Protein AF-A0A8T5LD34-F1 (afdb_monomer)

Structure (mmCIF, N/CA/C/O backbone):
data_AF-A0A8T5LD34-F1
#
_entry.id   AF-A0A8T5LD34-F1
#
loop_
_atom_site.group_PDB
_atom_site.id
_atom_site.type_symbol
_atom_site.label_atom_id
_atom_site.label_alt_id
_atom_site.label_comp_id
_atom_site.label_asym_id
_atom_site.label_entity_id
_atom_site.label_seq_id
_atom_site.pdbx_PDB_ins_code
_atom_site.Cartn_x
_atom_site.Cartn_y
_atom_site.Cartn_z
_atom_site.occupancy
_atom_site.B_iso_or_equiv
_atom_site.auth_seq_id
_atom_site.auth_comp_id
_atom_site.auth_asym_id
_atom_site.auth_atom_id
_atom_site.pdbx_PDB_model_num
ATOM 1 N N . MET A 1 1 ? -6.971 2.866 13.950 1.00 49.41 1 MET A N 1
ATOM 2 C CA . MET A 1 1 ? -7.501 3.505 15.178 1.00 49.41 1 MET A CA 1
ATOM 3 C C . MET A 1 1 ? -6.379 4.047 16.038 1.00 49.41 1 MET A C 1
ATOM 5 O O . MET A 1 1 ? -6.390 5.220 16.369 1.00 49.41 1 MET A O 1
ATOM 9 N N . GLU A 1 2 ? -5.381 3.227 16.375 1.00 45.06 2 GLU A N 1
ATOM 10 C CA . GLU A 1 2 ? -4.248 3.601 17.251 1.00 45.06 2 GLU A CA 1
ATOM 11 C C . GLU A 1 2 ? -3.277 4.626 16.629 1.00 45.06 2 GLU A C 1
ATOM 13 O O . GLU A 1 2 ? -2.333 5.060 17.265 1.00 45.06 2 GLU A O 1
ATOM 18 N N . ASN A 1 3 ? -3.527 5.035 15.388 1.00 48.06 3 ASN A N 1
ATOM 19 C CA . ASN A 1 3 ? -2.664 5.902 14.593 1.00 48.06 3 ASN A CA 1
ATOM 20 C C . ASN A 1 3 ? -3.009 7.393 14.684 1.00 48.06 3 ASN A C 1
ATOM 22 O O . ASN A 1 3 ? -2.184 8.228 14.333 1.00 48.06 3 ASN A O 1
ATOM 26 N N . CYS A 1 4 ? -4.226 7.724 15.125 1.00 56.28 4 CYS A N 1
ATOM 27 C CA . CYS A 1 4 ? -4.680 9.109 15.296 1.00 56.28 4 CYS A CA 1
ATOM 28 C C . CYS A 1 4 ? -4.616 9.564 16.762 1.00 56.28 4 CYS A C 1
ATOM 30 O O . CYS A 1 4 ? -4.892 10.720 17.061 1.00 56.28 4 CYS A O 1
ATOM 32 N N . LEU A 1 5 ? -4.303 8.643 17.677 1.00 69.44 5 LEU A N 1
ATOM 33 C CA . LEU A 1 5 ? -4.151 8.895 19.103 1.00 69.44 5 LEU A CA 1
ATOM 34 C C . LEU A 1 5 ? -2.767 8.404 19.504 1.00 69.44 5 LEU A C 1
ATOM 36 O O . LEU A 1 5 ? -2.498 7.209 19.421 1.00 69.44 5 LEU A O 1
ATOM 40 N N . ASN A 1 6 ? -1.899 9.309 19.941 1.00 77.81 6 ASN A N 1
ATOM 41 C CA . ASN A 1 6 ? -0.621 8.946 20.542 1.00 77.81 6 ASN A CA 1
ATOM 42 C C . ASN A 1 6 ? -0.672 9.151 22.065 1.00 77.81 6 ASN A C 1
ATOM 44 O O . ASN A 1 6 ? -1.611 9.751 22.597 1.00 77.81 6 ASN A O 1
ATOM 48 N N . LEU A 1 7 ? 0.318 8.603 22.772 1.00 83.56 7 LEU A N 1
ATOM 49 C CA . LEU A 1 7 ? 0.359 8.654 24.233 1.00 83.56 7 LEU A CA 1
ATOM 50 C C . LEU A 1 7 ? 0.376 10.101 24.754 1.00 83.56 7 LEU A C 1
ATOM 52 O O . LEU A 1 7 ? -0.378 10.425 25.666 1.00 83.56 7 LEU A O 1
ATOM 56 N N . GLU A 1 8 ? 1.160 10.969 24.115 1.00 81.94 8 GLU A N 1
ATOM 57 C CA . GLU A 1 8 ? 1.327 12.370 24.506 1.00 81.94 8 GLU A CA 1
ATOM 58 C C . GLU A 1 8 ? 0.010 13.163 24.415 1.00 81.94 8 GLU A C 1
ATOM 60 O O . GLU A 1 8 ? -0.336 13.925 25.316 1.00 81.94 8 GLU A O 1
ATOM 65 N N . MET A 1 9 ? -0.785 12.936 23.364 1.00 81.44 9 MET A N 1
ATOM 66 C CA . MET A 1 9 ? -2.111 13.539 23.204 1.00 81.44 9 MET A CA 1
ATOM 67 C C . MET A 1 9 ? -3.071 13.100 24.310 1.00 81.44 9 MET A C 1
ATOM 69 O O . MET A 1 9 ? -3.846 13.922 24.801 1.00 81.44 9 MET A O 1
ATOM 73 N N . ILE A 1 10 ? -3.034 11.819 24.694 1.00 88.62 10 ILE A N 1
ATOM 74 C CA . ILE A 1 10 ? -3.876 11.291 25.775 1.00 88.62 10 ILE A CA 1
ATOM 75 C C . ILE A 1 10 ? -3.460 11.888 27.119 1.00 88.62 10 ILE A C 1
ATOM 77 O O . ILE A 1 10 ? -4.332 12.246 27.902 1.00 88.62 10 ILE A O 1
ATOM 81 N N . GLU A 1 11 ? -2.160 12.014 27.383 1.00 88.81 11 GLU A N 1
ATOM 82 C CA . GLU A 1 11 ? -1.637 12.590 28.627 1.00 88.81 11 GLU A CA 1
ATOM 83 C C . GLU A 1 11 ? -1.957 14.081 28.743 1.00 88.81 11 GLU A C 1
ATOM 85 O O . GLU A 1 11 ? -2.510 14.512 29.754 1.00 88.81 11 GLU A O 1
ATOM 90 N N . ARG A 1 12 ? -1.720 14.855 27.679 1.00 90.50 12 ARG A N 1
ATOM 91 C CA . ARG A 1 12 ? -1.996 16.299 27.652 1.00 90.50 12 ARG A CA 1
ATOM 92 C C . ARG A 1 12 ? -3.479 16.627 27.842 1.00 90.50 12 ARG A C 1
ATOM 94 O O . ARG A 1 12 ? -3.807 17.669 28.398 1.00 90.50 12 ARG A O 1
ATOM 101 N N . ASN A 1 13 ? -4.373 15.749 27.384 1.00 89.31 13 ASN A N 1
ATOM 102 C CA . ASN A 1 13 ? -5.823 15.966 27.420 1.00 89.31 13 ASN A CA 1
ATOM 103 C C . ASN A 1 13 ? -6.546 15.064 28.431 1.00 89.31 13 ASN A C 1
ATOM 105 O O . ASN A 1 13 ? -7.773 14.955 28.388 1.00 89.31 13 ASN A O 1
ATOM 109 N N . GLU A 1 14 ? -5.826 14.402 29.341 1.00 90.25 14 GLU A N 1
ATOM 110 C CA . GLU A 1 14 ? -6.410 13.387 30.223 1.00 90.25 14 GLU A CA 1
ATOM 111 C C . GLU A 1 14 ? -7.574 13.936 31.058 1.00 90.25 14 GLU A C 1
ATOM 113 O O . GLU A 1 14 ? -8.616 13.288 31.162 1.00 90.25 14 GLU A O 1
ATOM 118 N N . SER A 1 15 ? -7.434 15.154 31.587 1.00 90.69 15 SER A N 1
ATOM 119 C CA . SER A 1 15 ? -8.466 15.830 32.385 1.00 90.69 15 SER A CA 1
ATOM 120 C C . SER A 1 15 ? -9.766 16.085 31.616 1.00 90.69 15 SER A C 1
ATOM 122 O O . SER A 1 15 ? -10.839 16.090 32.214 1.00 90.69 15 SER A O 1
ATOM 124 N N . LEU A 1 16 ? -9.693 16.258 30.293 1.00 88.88 16 LEU A N 1
ATOM 125 C CA . LEU A 1 16 ? -10.861 16.437 29.428 1.00 88.88 16 LEU A CA 1
ATOM 126 C C . LEU A 1 16 ? -11.498 15.101 29.035 1.00 88.88 16 LEU A C 1
ATOM 128 O O . LEU A 1 16 ? -12.703 15.035 28.789 1.00 88.88 16 LEU A O 1
ATOM 132 N N . LEU A 1 17 ? -10.695 14.040 28.955 1.00 88.75 17 LEU A N 1
ATOM 133 C CA . LEU A 1 17 ? -11.142 12.714 28.536 1.00 88.75 17 LEU A CA 1
ATOM 134 C C . LEU A 1 17 ? -11.786 11.932 29.687 1.00 88.75 17 LEU A C 1
ATOM 136 O O . LEU A 1 17 ? -12.795 11.246 29.477 1.00 88.75 17 LEU A O 1
ATOM 140 N N . VAL A 1 18 ? -11.212 12.021 30.891 1.00 91.75 18 VAL A N 1
ATOM 141 C CA . VAL A 1 18 ? -11.692 11.312 32.082 1.00 91.75 18 VAL A CA 1
ATOM 142 C C . VAL A 1 18 ? -13.010 11.917 32.571 1.00 91.75 18 VAL A C 1
ATOM 144 O O . VAL A 1 18 ? -13.161 13.126 32.685 1.00 91.75 18 VAL A O 1
ATOM 147 N N . GLY A 1 19 ? -13.991 11.064 32.857 1.00 82.19 19 GLY A N 1
ATOM 148 C CA . GLY A 1 19 ? -15.305 11.453 33.379 1.00 82.19 19 GLY A CA 1
ATOM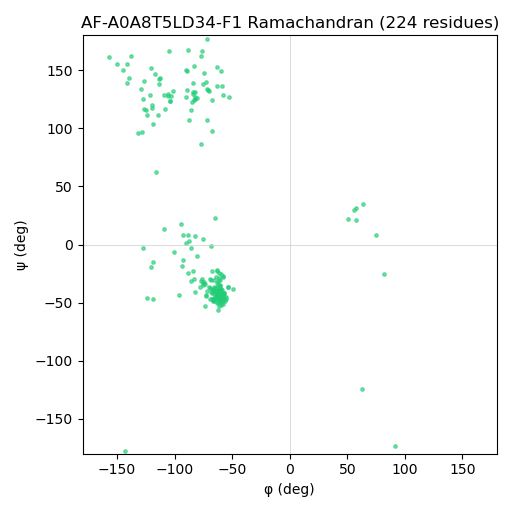 149 C C . GLY A 1 19 ? -16.290 11.926 32.309 1.00 82.19 19 GLY A C 1
ATOM 150 O O . GLY A 1 19 ? -17.490 11.754 32.488 1.00 82.19 19 GLY A O 1
ATOM 151 N N . ARG A 1 20 ? -15.805 12.437 31.170 1.00 88.06 20 ARG A N 1
ATOM 152 C CA . ARG A 1 20 ? -16.658 12.870 30.048 1.00 88.06 20 ARG A CA 1
ATOM 153 C C . ARG A 1 20 ? -16.810 11.809 28.969 1.00 88.06 20 ARG A C 1
ATOM 155 O O . ARG A 1 20 ? -17.907 11.579 28.476 1.00 88.06 20 ARG A O 1
ATOM 162 N N . ILE A 1 21 ? -15.709 11.157 28.601 1.00 88.88 21 ILE A N 1
ATOM 163 C CA . ILE A 1 21 ? -15.692 10.170 27.512 1.00 88.88 21 ILE A CA 1
ATOM 164 C C . ILE A 1 21 ? -15.280 8.805 28.046 1.00 88.88 21 ILE A C 1
ATOM 166 O O . ILE A 1 21 ? -15.931 7.794 27.770 1.00 88.88 21 ILE A O 1
ATOM 170 N N . PHE A 1 22 ? -14.216 8.762 28.841 1.00 93.81 22 PHE A N 1
ATOM 171 C CA . PHE A 1 22 ? -13.646 7.537 29.385 1.00 93.81 22 PHE A CA 1
ATOM 172 C C . PHE A 1 22 ? -13.654 7.570 30.910 1.00 93.81 22 PHE A C 1
ATOM 174 O O . PHE A 1 22 ? -13.559 8.625 31.528 1.00 93.81 22 PHE A O 1
ATOM 181 N N . THR A 1 23 ? -13.729 6.405 31.547 1.00 94.19 23 THR A N 1
ATOM 182 C CA . THR A 1 23 ? -13.385 6.305 32.972 1.00 94.19 23 THR A CA 1
ATOM 183 C C . THR A 1 23 ? -11.864 6.313 33.144 1.00 94.19 23 THR A C 1
ATOM 185 O O . THR A 1 23 ? -11.124 6.019 32.202 1.00 94.19 23 THR A O 1
ATOM 188 N N . LYS A 1 24 ? -11.370 6.591 34.356 1.00 93.75 24 LYS A N 1
ATOM 189 C CA . LYS A 1 24 ? -9.922 6.569 34.630 1.00 93.75 24 LYS A CA 1
ATOM 190 C C . LYS A 1 24 ? -9.295 5.200 34.335 1.00 93.75 24 LYS A C 1
ATOM 192 O O . LYS A 1 24 ? -8.245 5.115 33.708 1.00 93.75 24 LYS A O 1
ATOM 197 N N . MET A 1 25 ? -10.007 4.123 34.668 1.00 93.62 25 MET A N 1
ATOM 198 C CA . MET A 1 25 ? -9.624 2.760 34.291 1.00 93.62 25 MET A CA 1
ATOM 199 C C . MET A 1 25 ? -9.528 2.581 32.767 1.00 93.62 25 MET A C 1
ATOM 201 O O . MET A 1 25 ? -8.560 2.008 32.276 1.00 93.62 25 MET A O 1
ATOM 205 N N . GLN A 1 26 ? -10.497 3.099 32.004 1.00 94.31 26 GLN A N 1
ATOM 206 C CA . GLN A 1 26 ? -10.471 3.023 30.540 1.00 94.31 26 GLN A CA 1
ATOM 207 C C . GLN A 1 26 ? -9.277 3.783 29.945 1.00 94.31 26 GLN A C 1
ATOM 209 O O . GLN A 1 26 ? -8.635 3.274 29.028 1.00 94.31 26 GLN A O 1
ATOM 214 N N . ILE A 1 27 ? -8.930 4.954 30.488 1.00 94.38 27 ILE A N 1
ATOM 215 C CA . ILE A 1 27 ? -7.728 5.692 30.071 1.00 94.38 27 ILE A CA 1
ATOM 216 C C . ILE A 1 27 ? -6.456 4.904 30.373 1.00 94.38 27 ILE A C 1
ATOM 218 O O . ILE A 1 27 ? -5.601 4.789 29.496 1.00 94.38 27 ILE A O 1
ATOM 222 N N . ASN A 1 28 ? -6.343 4.293 31.552 1.00 94.38 28 ASN A N 1
ATOM 223 C CA . ASN A 1 28 ? -5.170 3.489 31.899 1.00 94.38 28 ASN A CA 1
ATOM 224 C C . ASN A 1 28 ? -4.991 2.295 30.950 1.00 94.38 28 ASN A C 1
ATOM 226 O O . ASN A 1 28 ? -3.888 2.057 30.457 1.00 94.38 28 ASN A O 1
ATOM 230 N N . ILE A 1 29 ? -6.081 1.593 30.621 1.00 95.56 29 ILE A N 1
ATOM 231 C CA . ILE A 1 29 ? -6.067 0.488 29.650 1.00 95.56 29 ILE A CA 1
ATOM 232 C C .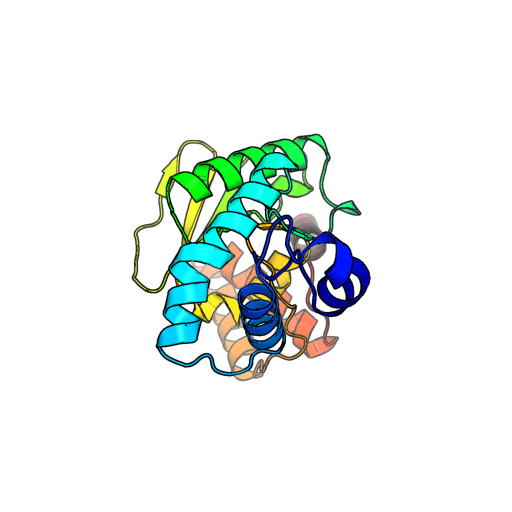 ILE A 1 29 ? -5.668 0.995 28.255 1.00 95.56 29 ILE A C 1
ATOM 234 O O . ILE A 1 29 ? -4.862 0.358 27.574 1.00 95.56 29 ILE A O 1
ATOM 238 N N . LEU A 1 30 ? -6.191 2.151 27.828 1.00 93.06 30 LEU A N 1
ATOM 239 C CA . LEU A 1 30 ? -5.838 2.764 26.546 1.00 93.06 30 LEU A CA 1
ATOM 240 C C . LEU A 1 30 ? -4.351 3.144 26.487 1.00 93.06 30 LEU A C 1
ATOM 242 O O . LEU A 1 30 ? -3.679 2.783 25.523 1.00 93.06 30 LEU A O 1
ATOM 246 N N . LYS A 1 31 ? -3.813 3.798 27.523 1.00 93.12 31 LYS A N 1
ATOM 247 C CA . LYS A 1 31 ? -2.382 4.129 27.624 1.00 93.12 31 LYS A CA 1
ATOM 248 C C . LYS A 1 31 ? -1.514 2.874 27.582 1.00 93.12 31 LYS A C 1
ATOM 250 O O . LYS A 1 31 ? -0.564 2.815 26.806 1.00 93.12 31 LYS A O 1
ATOM 255 N N . LYS A 1 32 ? -1.876 1.838 28.350 1.00 94.00 32 LYS A N 1
ATOM 256 C CA . LYS A 1 32 ? -1.182 0.539 28.358 1.00 94.00 32 LYS A CA 1
ATOM 257 C C . LYS A 1 32 ? -1.145 -0.073 26.955 1.00 94.00 32 LYS A C 1
ATOM 259 O O . LYS A 1 32 ? -0.098 -0.549 26.517 1.00 94.00 32 LYS A O 1
ATOM 264 N N . LYS A 1 33 ? -2.257 0.013 26.218 1.00 90.31 33 LYS A N 1
ATOM 265 C CA . LYS A 1 33 ? -2.343 -0.442 24.827 1.00 90.31 33 LYS A CA 1
ATOM 266 C C . LYS A 1 33 ? -1.458 0.378 23.877 1.00 90.31 33 LYS A C 1
ATOM 268 O O . LYS A 1 33 ? -0.729 -0.228 23.095 1.00 90.31 33 LYS A O 1
ATOM 273 N N . LEU A 1 34 ? -1.477 1.712 23.967 1.00 86.44 34 LEU A N 1
ATOM 274 C CA . LEU A 1 34 ? -0.641 2.613 23.151 1.00 86.44 34 LEU A CA 1
ATOM 275 C C . LEU A 1 34 ? 0.861 2.422 23.418 1.00 86.44 34 LEU A C 1
ATOM 277 O O . LEU A 1 34 ? 1.669 2.498 22.499 1.00 86.44 34 LEU A O 1
ATOM 281 N N . GLN A 1 35 ? 1.229 2.078 24.653 1.00 88.81 35 GLN A N 1
ATOM 282 C CA . GLN A 1 35 ? 2.589 1.692 25.047 1.00 88.81 35 GLN A CA 1
ATOM 283 C C . GLN A 1 35 ? 2.984 0.274 24.592 1.00 88.81 35 GLN A C 1
ATOM 285 O O . GLN A 1 35 ? 4.042 -0.218 24.976 1.00 88.81 35 GLN A O 1
ATOM 290 N N . LYS A 1 36 ? 2.132 -0.419 23.822 1.00 87.62 36 LYS A N 1
ATOM 291 C CA . LYS A 1 36 ? 2.319 -1.813 23.380 1.00 87.62 36 LYS A CA 1
ATOM 292 C C . LYS A 1 36 ? 2.499 -2.819 24.528 1.00 87.62 36 LYS A C 1
ATOM 294 O O . LYS A 1 36 ? 2.994 -3.924 24.312 1.00 87.62 36 LYS A O 1
ATOM 299 N N . LYS A 1 37 ? 2.055 -2.488 25.744 1.00 91.00 37 LYS A N 1
ATOM 300 C CA . LYS A 1 37 ? 2.079 -3.416 26.882 1.00 91.00 37 LYS A CA 1
ATOM 301 C C . LYS A 1 37 ? 0.974 -4.464 26.736 1.00 91.00 37 LYS A C 1
ATOM 303 O O . LYS A 1 37 ? -0.107 -4.202 26.200 1.00 91.00 37 LYS A O 1
ATOM 308 N N . LYS A 1 38 ? 1.238 -5.675 27.230 1.00 92.06 38 LYS A N 1
ATOM 309 C CA . LYS A 1 38 ? 0.280 -6.788 27.188 1.00 92.06 38 LYS A CA 1
ATOM 310 C C . LYS A 1 38 ? -0.908 -6.481 28.106 1.00 92.06 38 LYS A C 1
ATOM 312 O O . LYS A 1 38 ? -0.719 -6.213 29.288 1.00 92.06 38 LYS A O 1
ATOM 317 N N . LEU A 1 39 ? -2.118 -6.526 27.548 1.00 94.00 39 LEU A N 1
ATOM 318 C CA . LEU A 1 39 ? -3.366 -6.430 28.308 1.00 94.00 39 LEU A CA 1
ATOM 319 C C . LEU A 1 39 ? -3.754 -7.806 28.866 1.00 94.00 39 LEU A C 1
ATOM 321 O O . LEU A 1 39 ? -3.658 -8.804 28.129 1.00 94.00 39 LEU A O 1
ATOM 325 N N . ASP A 1 40 ? -4.223 -7.845 30.112 1.00 94.56 40 ASP A N 1
ATOM 326 C CA . ASP A 1 40 ? -4.830 -9.033 30.721 1.00 94.56 40 ASP A CA 1
ATOM 327 C C . ASP A 1 40 ? -6.228 -9.333 30.137 1.00 94.56 40 ASP A C 1
ATOM 329 O O . ASP A 1 40 ? -6.721 -8.631 29.249 1.00 94.56 40 ASP A O 1
ATOM 333 N N . SER A 1 41 ? -6.857 -10.427 30.576 1.00 93.81 41 SER A N 1
ATOM 334 C CA . SER A 1 41 ? -8.153 -10.870 30.038 1.00 93.81 41 SER A CA 1
ATOM 335 C C . SER A 1 41 ? -9.276 -9.841 30.252 1.00 93.81 41 SER A C 1
ATOM 337 O O . SER A 1 41 ? -10.052 -9.543 29.333 1.00 93.81 41 SER A O 1
ATOM 339 N N . ASN A 1 42 ? -9.325 -9.235 31.439 1.00 93.19 42 ASN A N 1
ATOM 340 C CA . ASN A 1 42 ? -10.342 -8.253 31.803 1.00 93.19 42 ASN A CA 1
ATOM 341 C C . ASN A 1 42 ? -10.100 -6.933 31.066 1.00 93.19 42 ASN A C 1
ATOM 343 O O . ASN A 1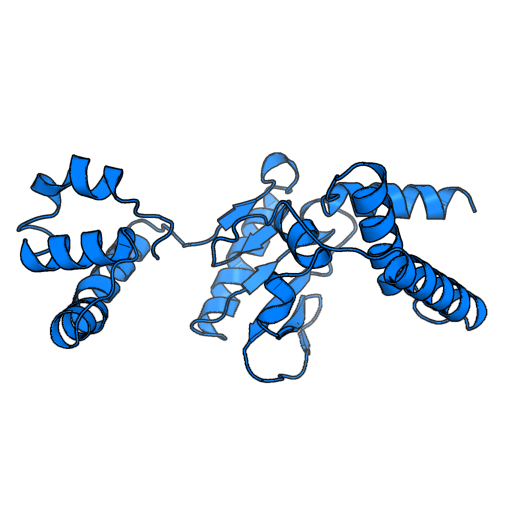 42 ? -11.025 -6.365 30.481 1.00 93.19 42 ASN A O 1
ATOM 347 N N . GLU A 1 43 ? -8.848 -6.486 31.002 1.00 95.44 43 GLU A N 1
ATOM 348 C CA . GLU A 1 43 ? -8.437 -5.294 30.266 1.00 95.44 43 GLU A CA 1
ATOM 349 C C . GLU A 1 43 ? -8.718 -5.423 28.765 1.00 95.44 43 GLU A C 1
ATOM 351 O O . GLU A 1 43 ? -9.202 -4.474 28.145 1.00 95.44 43 GLU A O 1
ATOM 356 N N . ARG A 1 44 ? -8.474 -6.597 28.162 1.00 93.56 44 ARG A N 1
ATOM 357 C CA . ARG A 1 44 ? -8.834 -6.861 26.757 1.00 93.56 44 ARG A CA 1
ATOM 358 C C . ARG A 1 44 ? -10.331 -6.745 26.544 1.00 93.56 44 ARG A C 1
ATOM 360 O O . ARG A 1 44 ? -10.753 -6.089 25.591 1.00 93.56 44 ARG A O 1
ATOM 367 N N . THR A 1 45 ? -11.116 -7.361 27.422 1.00 93.44 45 THR A N 1
ATOM 368 C CA . THR A 1 45 ? -12.578 -7.295 27.357 1.00 93.44 45 THR A CA 1
ATOM 369 C C . THR A 1 45 ? -13.039 -5.844 27.426 1.00 93.44 45 THR A C 1
ATOM 371 O O . THR A 1 45 ? -13.795 -5.395 26.562 1.00 93.44 45 THR A O 1
ATOM 374 N N . TYR A 1 46 ? -12.504 -5.070 28.373 1.00 93.62 46 TYR A N 1
ATOM 375 C CA . TYR A 1 46 ? -12.819 -3.652 28.497 1.00 93.62 46 TYR A CA 1
ATOM 376 C C . TYR A 1 46 ? -12.423 -2.843 27.263 1.00 93.62 46 TYR A C 1
ATOM 378 O O . TYR A 1 46 ? -13.201 -2.014 26.775 1.00 93.62 46 TYR A O 1
ATOM 386 N N . TYR A 1 47 ? -11.231 -3.105 26.731 1.00 94.38 47 TYR A N 1
ATOM 387 C CA . TYR A 1 47 ? -10.725 -2.417 25.558 1.00 94.38 47 TYR A CA 1
ATOM 388 C C . TYR A 1 47 ? -11.612 -2.653 24.338 1.00 94.38 47 TYR A C 1
ATOM 390 O O . TYR A 1 47 ? -12.068 -1.696 23.712 1.00 94.38 47 TYR A O 1
ATOM 398 N N . TYR A 1 48 ? -11.903 -3.910 24.009 1.00 90.50 48 TYR A N 1
ATOM 399 C CA . TYR A 1 48 ? -12.654 -4.230 22.799 1.00 90.50 48 TYR A CA 1
ATOM 400 C C . TYR A 1 48 ? -14.148 -3.923 22.911 1.00 90.50 48 TYR A C 1
ATOM 402 O O . TYR A 1 48 ? -14.740 -3.520 21.909 1.00 90.50 48 TYR A O 1
ATOM 410 N N . LYS A 1 49 ? -14.746 -4.074 24.100 1.00 92.69 49 LYS A N 1
ATOM 411 C CA . LYS A 1 49 ? -16.190 -3.889 24.300 1.00 92.69 49 LYS A CA 1
ATOM 412 C C . LYS A 1 49 ? -16.589 -2.436 24.560 1.00 92.69 49 LYS A C 1
ATOM 414 O O . LYS A 1 49 ? -17.677 -2.045 24.157 1.00 92.69 49 LYS A O 1
ATOM 419 N N . PHE A 1 50 ? -15.727 -1.631 25.189 1.00 93.50 50 PHE A N 1
ATOM 420 C CA . PHE A 1 50 ? -16.093 -0.268 25.606 1.00 93.50 50 PHE A CA 1
ATOM 421 C C . PHE A 1 50 ? -15.174 0.821 25.050 1.00 93.50 50 PHE A C 1
ATOM 423 O O . PHE A 1 50 ? -15.665 1.826 24.542 1.00 93.50 50 PHE A O 1
ATOM 430 N N . ILE A 1 51 ? -13.851 0.645 25.111 1.00 93.38 51 ILE A N 1
ATOM 431 C CA . ILE A 1 51 ? -12.902 1.705 24.722 1.00 93.38 51 ILE A CA 1
ATOM 432 C C . ILE A 1 51 ? -12.871 1.871 23.200 1.00 93.38 51 ILE A C 1
ATOM 434 O O . ILE A 1 51 ? -13.085 2.963 22.676 1.00 93.38 51 ILE A O 1
ATOM 438 N N . LYS A 1 52 ? -12.643 0.772 22.479 1.00 88.25 52 LYS A N 1
ATOM 439 C CA . LYS A 1 52 ? -12.505 0.758 21.021 1.00 88.25 52 LYS A CA 1
ATOM 440 C C . LYS A 1 52 ? -13.759 1.283 20.303 1.00 88.25 52 LYS A C 1
ATOM 442 O O . LYS A 1 52 ? -13.594 2.076 19.377 1.00 88.25 52 LYS A O 1
ATOM 447 N N . PRO A 1 53 ? -14.997 0.933 20.708 1.00 88.19 53 PRO A N 1
ATOM 448 C CA . PRO A 1 53 ? -16.199 1.528 20.124 1.00 88.19 53 PRO A CA 1
ATOM 449 C C . PRO A 1 53 ? -16.310 3.039 20.349 1.00 88.19 53 PRO A C 1
ATOM 451 O O . PRO A 1 53 ? -16.646 3.750 19.407 1.00 88.19 53 PRO A O 1
ATOM 454 N N . LYS A 1 54 ? -15.971 3.550 21.544 1.00 90.69 54 LYS A N 1
ATOM 455 C CA . LYS A 1 54 ? -15.977 4.999 21.821 1.00 90.69 54 LYS A CA 1
ATOM 456 C C . LYS A 1 54 ? -14.995 5.753 20.930 1.00 90.69 54 LYS A C 1
ATOM 458 O O . LYS A 1 54 ? -15.369 6.749 20.324 1.00 90.69 54 LYS A O 1
ATOM 463 N N . ILE A 1 55 ? -13.773 5.237 20.787 1.00 86.50 55 ILE A N 1
ATOM 464 C CA . ILE A 1 55 ? -12.764 5.823 19.892 1.00 86.50 55 ILE A CA 1
ATOM 465 C C . ILE A 1 55 ? -13.284 5.865 18.449 1.00 86.50 55 ILE A C 1
ATOM 467 O O . ILE A 1 55 ? -13.181 6.897 17.793 1.00 86.50 55 ILE A O 1
ATOM 471 N N . ARG A 1 56 ? -13.901 4.776 17.968 1.00 78.00 56 ARG A N 1
ATOM 472 C CA . ARG A 1 56 ? -14.519 4.741 16.631 1.00 78.00 56 ARG A CA 1
ATOM 473 C C . ARG A 1 56 ? -15.622 5.778 16.473 1.00 78.00 56 ARG A C 1
ATOM 475 O O . ARG A 1 56 ? -15.664 6.451 15.451 1.00 78.00 56 ARG A O 1
ATOM 482 N N . ALA A 1 57 ? -16.498 5.900 17.467 1.00 80.31 57 ALA A N 1
ATOM 483 C CA . ALA A 1 57 ? -17.581 6.873 17.446 1.00 80.31 57 ALA A CA 1
ATOM 484 C C . ALA A 1 57 ? -17.036 8.307 17.395 1.00 80.31 57 ALA A C 1
ATOM 486 O O . ALA A 1 57 ? -17.487 9.091 16.568 1.00 80.31 57 ALA A O 1
ATOM 487 N N . MET A 1 58 ? -16.019 8.627 18.202 1.00 82.31 58 MET A N 1
ATOM 488 C CA . MET A 1 58 ? -15.358 9.936 18.166 1.00 82.31 58 MET A CA 1
ATOM 489 C C . MET A 1 58 ? -14.766 10.229 16.785 1.00 82.31 58 MET A C 1
ATOM 491 O O . MET A 1 58 ? -15.031 11.278 16.213 1.00 82.31 58 MET A O 1
ATOM 495 N N . MET A 1 59 ? -14.009 9.288 16.217 1.00 72.38 59 MET A N 1
ATOM 496 C CA . MET A 1 59 ? -13.421 9.446 14.882 1.00 72.38 59 MET A CA 1
ATOM 497 C C . MET A 1 59 ? -14.487 9.670 13.804 1.00 72.38 59 MET A C 1
ATOM 499 O O . MET A 1 59 ? -14.331 10.552 12.960 1.00 72.38 59 MET A O 1
ATOM 503 N N . ALA A 1 60 ? -15.594 8.926 13.874 1.00 66.88 60 ALA A N 1
ATOM 504 C CA . ALA A 1 60 ? -16.729 9.101 12.976 1.00 66.88 60 ALA A CA 1
ATOM 505 C C . ALA A 1 60 ? -17.377 10.490 13.122 1.00 66.88 60 ALA A C 1
ATOM 507 O O . ALA A 1 60 ? -17.634 11.137 12.111 1.00 66.88 60 ALA A O 1
ATOM 508 N N . PHE A 1 61 ? -17.576 10.976 14.354 1.00 69.00 61 PHE A N 1
ATOM 509 C CA . PHE A 1 61 ? -18.143 12.304 14.629 1.00 69.00 61 PHE A CA 1
ATOM 510 C C . PHE A 1 61 ? -17.316 13.441 14.028 1.00 69.00 61 PHE A C 1
ATOM 512 O O . PHE A 1 61 ? -17.874 14.402 13.507 1.00 69.00 61 PHE A O 1
ATOM 519 N N . PHE A 1 62 ? -15.990 13.325 14.067 1.00 62.53 62 PHE A N 1
ATOM 520 C CA . PHE A 1 62 ? -15.093 14.349 13.533 1.00 62.53 62 PHE A CA 1
ATOM 521 C C . PHE A 1 62 ? -14.773 14.171 12.043 1.00 62.53 62 PHE A C 1
ATOM 523 O O . PHE A 1 62 ? -13.892 14.857 11.529 1.00 62.53 62 PHE A O 1
ATOM 530 N N . ASN A 1 63 ? -15.434 13.238 11.340 1.00 50.97 63 ASN A N 1
ATOM 531 C CA . ASN A 1 63 ? -15.065 12.835 9.977 1.00 50.97 63 ASN A CA 1
ATOM 532 C C . ASN A 1 63 ? -13.566 12.490 9.829 1.00 50.97 63 ASN A C 1
ATOM 534 O O . ASN A 1 63 ? -13.022 12.489 8.718 1.00 50.97 63 ASN A O 1
ATOM 538 N N . ILE A 1 64 ? -12.901 12.152 10.941 1.00 55.53 64 ILE A N 1
ATOM 539 C CA . ILE A 1 64 ? -11.520 11.684 10.973 1.00 55.53 64 ILE A CA 1
ATOM 540 C C . ILE A 1 64 ? -11.575 10.237 10.510 1.00 55.53 64 ILE A C 1
ATOM 542 O O . ILE A 1 64 ? -11.717 9.295 11.286 1.00 55.53 64 ILE A O 1
ATOM 546 N N . SER A 1 65 ? -11.518 10.060 9.197 1.00 55.47 65 SER A N 1
ATOM 547 C CA . SER A 1 65 ? -11.274 8.748 8.626 1.00 55.47 65 SER A CA 1
ATOM 548 C C . SER A 1 65 ? -9.800 8.410 8.803 1.00 55.47 65 SER A C 1
ATOM 550 O O . SER A 1 65 ? -8.955 9.255 8.519 1.00 55.47 65 SER A O 1
ATOM 552 N N . GLU A 1 66 ? -9.492 7.167 9.174 1.00 65.81 66 GLU A N 1
ATOM 553 C CA . GLU A 1 66 ? -8.134 6.589 9.257 1.00 65.81 66 GLU A CA 1
ATOM 554 C C . GLU A 1 66 ? -7.426 6.484 7.902 1.00 65.81 66 GLU A C 1
ATOM 556 O O . GLU A 1 66 ? -6.548 5.644 7.704 1.00 65.81 66 GLU A O 1
ATOM 561 N N . ILE A 1 67 ? -7.850 7.303 6.944 1.00 84.38 67 ILE A N 1
ATOM 562 C CA . ILE A 1 67 ? -7.253 7.351 5.638 1.00 84.38 67 ILE A CA 1
ATOM 563 C C . ILE A 1 67 ? -5.892 8.012 5.788 1.00 84.38 67 ILE A C 1
ATOM 565 O O . ILE A 1 67 ? -5.784 9.215 6.026 1.00 84.38 67 ILE A O 1
ATOM 569 N N . ASN A 1 68 ? -4.855 7.197 5.678 1.00 87.81 68 ASN A N 1
ATOM 570 C CA . ASN A 1 68 ? -3.488 7.649 5.600 1.00 87.81 68 ASN A CA 1
ATOM 571 C C . ASN A 1 68 ? -3.200 8.055 4.155 1.00 87.81 68 ASN A C 1
ATOM 573 O O . ASN A 1 68 ? -3.519 7.324 3.217 1.00 87.81 68 ASN A O 1
ATOM 577 N N . VAL A 1 69 ? -2.621 9.239 3.989 1.00 90.94 69 VAL A N 1
ATOM 578 C CA . VAL A 1 69 ? -2.194 9.757 2.694 1.00 90.94 69 VAL A CA 1
ATOM 579 C C . VAL A 1 69 ? -0.693 9.991 2.771 1.00 90.94 69 VAL A C 1
ATOM 581 O O . VAL A 1 69 ? -0.226 10.782 3.593 1.00 90.94 69 VAL A O 1
ATOM 584 N N . LYS A 1 70 ? 0.057 9.307 1.909 1.00 91.50 70 LYS A N 1
ATOM 585 C CA . LYS A 1 70 ? 1.509 9.454 1.759 1.00 91.50 70 LYS A CA 1
ATOM 586 C C . LYS A 1 70 ? 1.832 10.062 0.401 1.00 91.50 70 LYS A C 1
ATOM 588 O O . LYS A 1 70 ? 1.143 9.771 -0.575 1.00 91.50 70 LYS A O 1
ATOM 593 N N . GLY A 1 71 ? 2.853 10.917 0.359 1.00 90.81 71 GLY A N 1
ATOM 594 C CA . GLY A 1 71 ? 3.277 11.600 -0.864 1.00 90.81 71 GLY A CA 1
ATOM 595 C C . GLY A 1 71 ? 2.215 12.546 -1.425 1.00 90.81 71 GLY A C 1
ATOM 596 O O . GLY A 1 71 ? 2.046 12.626 -2.642 1.00 90.81 71 GLY A O 1
ATOM 597 N N . LYS A 1 72 ? 1.442 13.211 -0.550 1.00 90.44 72 LYS A N 1
ATOM 598 C CA . LYS A 1 72 ? 0.282 14.049 -0.913 1.00 90.44 72 LYS A CA 1
ATOM 599 C C . LYS A 1 72 ? 0.641 15.105 -1.961 1.00 90.44 72 LYS A C 1
ATOM 601 O O . LYS A 1 72 ? -0.156 15.359 -2.854 1.00 90.44 72 LYS A O 1
ATOM 606 N N . GLU A 1 73 ? 1.840 15.666 -1.877 1.00 91.81 73 GLU A N 1
ATOM 607 C CA . GLU A 1 73 ? 2.411 16.636 -2.813 1.00 91.81 73 GLU A CA 1
ATOM 608 C C . GLU A 1 73 ? 2.538 16.110 -4.251 1.00 91.81 73 GLU A C 1
ATOM 610 O O . GLU A 1 73 ? 2.508 16.885 -5.204 1.00 91.81 73 GLU A O 1
ATOM 615 N N . SER A 1 74 ? 2.639 14.791 -4.423 1.00 93.50 74 SER A N 1
ATOM 616 C CA . SER A 1 74 ? 2.680 14.142 -5.735 1.00 93.50 74 SER A CA 1
ATOM 617 C C . SER A 1 74 ? 1.299 13.700 -6.230 1.00 93.50 74 SER A C 1
ATOM 619 O O . SER A 1 74 ? 1.154 13.370 -7.409 1.00 93.50 74 SER A O 1
ATOM 621 N N . ILE A 1 75 ? 0.280 13.687 -5.365 1.00 93.19 75 ILE A N 1
ATOM 622 C CA . ILE A 1 75 ? -1.072 13.222 -5.694 1.00 93.19 75 ILE A CA 1
ATOM 623 C C . ILE A 1 75 ? -1.908 14.388 -6.224 1.00 93.19 75 ILE A C 1
ATOM 625 O O . ILE A 1 75 ? -1.986 15.458 -5.627 1.00 93.19 75 ILE A O 1
ATOM 629 N N . LYS A 1 76 ? -2.612 14.162 -7.335 1.00 92.12 76 LYS A N 1
ATOM 630 C CA . LYS A 1 76 ? -3.562 15.144 -7.873 1.00 92.12 76 LYS A CA 1
ATOM 631 C C . LYS A 1 76 ? -4.800 15.228 -6.988 1.00 92.12 76 LYS A C 1
ATOM 633 O O . LYS A 1 76 ? -5.395 14.204 -6.666 1.00 92.12 76 LYS A O 1
ATOM 638 N N . GLU A 1 77 ? -5.242 16.437 -6.667 1.00 87.94 77 GLU A N 1
ATOM 639 C CA . GLU A 1 77 ? -6.346 16.681 -5.728 1.00 87.94 77 GLU A CA 1
ATOM 640 C C . GLU A 1 77 ? -7.644 15.945 -6.105 1.00 87.94 77 GLU A C 1
ATOM 642 O O . GLU A 1 77 ? -8.203 15.194 -5.306 1.00 87.94 77 GLU A O 1
ATOM 647 N N . ASN A 1 78 ? -8.056 16.020 -7.373 1.00 88.81 78 ASN A N 1
ATOM 648 C CA . ASN A 1 78 ? -9.231 15.296 -7.865 1.00 88.81 78 ASN A CA 1
ATOM 649 C C . ASN A 1 78 ? -9.084 13.759 -7.801 1.00 88.81 78 ASN A C 1
ATOM 651 O O . ASN A 1 78 ? -10.075 13.034 -7.679 1.00 88.81 78 ASN A O 1
ATOM 655 N N . ARG A 1 79 ? -7.853 13.235 -7.887 1.00 93.56 79 ARG A N 1
ATOM 656 C CA . ARG A 1 79 ? -7.556 11.802 -7.729 1.00 93.56 79 ARG A CA 1
ATOM 657 C C . ARG A 1 79 ? -7.554 11.406 -6.259 1.00 93.56 79 ARG A C 1
ATOM 659 O O . ARG A 1 79 ? -8.058 10.330 -5.945 1.00 93.56 79 ARG A O 1
ATOM 666 N N . LEU A 1 80 ? -7.069 12.277 -5.375 1.00 92.25 80 LEU A N 1
ATOM 667 C CA . LEU A 1 80 ? -7.074 12.072 -3.929 1.00 92.25 80 LEU A CA 1
ATOM 668 C C . LEU A 1 80 ? -8.500 11.887 -3.405 1.00 92.25 80 LEU A C 1
ATOM 670 O O . LEU A 1 80 ? -8.790 10.880 -2.760 1.00 92.25 80 LEU A O 1
ATOM 674 N N . GLU A 1 81 ? -9.416 12.798 -3.739 1.00 88.50 81 GLU A N 1
ATOM 675 C CA . GLU A 1 81 ? -10.817 12.680 -3.318 1.00 88.50 81 GLU A CA 1
ATOM 676 C C . GLU A 1 81 ? -11.462 11.380 -3.807 1.00 88.50 81 GLU A C 1
ATOM 678 O O . GLU A 1 81 ? -12.177 10.694 -3.067 1.00 88.50 81 GLU A O 1
ATOM 683 N N . LYS A 1 82 ? -11.191 11.017 -5.066 1.00 93.44 82 LYS A N 1
ATOM 684 C CA . LYS A 1 82 ? -11.690 9.780 -5.666 1.00 93.44 82 LYS A CA 1
ATOM 685 C C . LYS A 1 82 ? -11.114 8.549 -4.961 1.00 93.44 82 LYS A C 1
ATOM 687 O O . LYS A 1 82 ? -11.876 7.639 -4.637 1.00 93.44 82 LYS A O 1
ATOM 692 N N . ALA A 1 83 ? -9.813 8.532 -4.676 1.00 94.75 83 ALA A N 1
ATOM 693 C CA . ALA A 1 83 ? -9.149 7.450 -3.955 1.00 94.75 83 ALA A CA 1
ATOM 694 C C . ALA A 1 83 ? -9.731 7.274 -2.544 1.00 94.75 83 ALA A C 1
ATOM 696 O O . ALA A 1 83 ? -10.104 6.162 -2.175 1.00 94.75 83 ALA A O 1
ATOM 697 N N . ILE A 1 84 ? -9.921 8.366 -1.794 1.00 92.19 84 ILE A N 1
ATOM 698 C CA . ILE A 1 84 ? -10.529 8.343 -0.452 1.00 92.19 84 ILE A CA 1
ATOM 699 C C . ILE A 1 84 ? -11.925 7.704 -0.494 1.00 92.19 84 ILE A C 1
ATOM 701 O O . ILE A 1 84 ? -12.233 6.821 0.312 1.00 92.19 84 ILE A O 1
ATOM 705 N N . LYS A 1 85 ? -12.774 8.110 -1.450 1.00 91.38 85 LYS A N 1
ATOM 706 C CA . LYS A 1 85 ? -14.123 7.541 -1.622 1.00 91.38 85 LYS A CA 1
ATOM 707 C C . LYS A 1 85 ? -14.072 6.036 -1.910 1.00 91.38 85 LYS A C 1
ATOM 709 O O . LYS A 1 85 ? -14.870 5.280 -1.354 1.00 91.38 85 LYS A O 1
ATOM 714 N N . ILE A 1 86 ? -13.132 5.598 -2.748 1.00 93.56 86 ILE A N 1
ATOM 715 C CA . ILE A 1 86 ? -12.958 4.183 -3.096 1.00 93.56 86 ILE A CA 1
ATOM 716 C C . ILE A 1 86 ? -12.492 3.370 -1.885 1.00 93.56 86 ILE A C 1
ATOM 718 O O . ILE A 1 86 ? -13.112 2.347 -1.585 1.00 93.56 86 ILE A O 1
ATOM 722 N N . VAL A 1 87 ? -11.468 3.832 -1.157 1.00 92.88 87 VAL A N 1
ATOM 723 C CA . VAL A 1 87 ? -10.964 3.135 0.038 1.00 92.88 87 VAL A CA 1
ATOM 724 C C . VAL A 1 87 ? -12.077 2.967 1.069 1.00 92.88 87 VAL A C 1
ATOM 726 O O . VAL A 1 87 ? -12.288 1.856 1.546 1.00 92.88 87 VAL A O 1
ATOM 729 N N . ARG A 1 88 ? -12.867 4.015 1.342 1.00 89.00 88 ARG A N 1
ATOM 730 C CA . ARG A 1 88 ? -14.004 3.939 2.280 1.00 89.00 88 ARG A CA 1
ATOM 731 C C . ARG A 1 88 ? -15.051 2.909 1.852 1.00 89.00 88 ARG A C 1
ATOM 733 O O . ARG A 1 88 ? -15.526 2.123 2.669 1.00 89.00 88 ARG A O 1
ATOM 740 N N . LYS A 1 89 ? -15.405 2.882 0.564 1.00 90.56 89 LYS A N 1
ATOM 741 C CA . LYS A 1 89 ? -16.361 1.900 0.027 1.00 90.56 89 LYS A CA 1
ATOM 742 C C . LYS A 1 89 ? -15.839 0.469 0.173 1.00 90.56 89 LYS A C 1
ATOM 744 O O . LYS A 1 89 ? -16.599 -0.440 0.505 1.00 90.56 89 LYS A O 1
ATOM 749 N N . LEU A 1 90 ? -14.548 0.258 -0.073 1.00 90.88 90 LEU A N 1
ATOM 750 C CA . LEU A 1 90 ? -13.934 -1.060 0.053 1.00 90.88 90 LEU A CA 1
ATOM 751 C C . LEU A 1 90 ? -13.729 -1.478 1.502 1.00 90.88 90 LEU A C 1
ATOM 753 O O . LEU A 1 90 ? -13.886 -2.655 1.793 1.00 90.88 90 LEU A O 1
ATOM 757 N N . GLU A 1 91 ? -13.466 -0.547 2.412 1.00 86.56 91 GLU A N 1
ATOM 758 C CA . GLU A 1 91 ? -13.386 -0.818 3.847 1.00 86.56 91 GLU A CA 1
ATOM 759 C C . GLU A 1 91 ? -14.713 -1.364 4.394 1.00 86.56 91 GLU A C 1
ATOM 761 O O . GLU A 1 91 ? -14.722 -2.299 5.197 1.00 86.56 91 GLU A O 1
ATOM 766 N N . GLN A 1 92 ? -15.847 -0.848 3.906 1.00 83.62 92 GLN A N 1
ATOM 767 C CA . GLN A 1 92 ? -17.172 -1.373 4.251 1.00 83.62 92 GLN A CA 1
ATOM 768 C C . GLN A 1 92 ? -17.391 -2.799 3.726 1.00 83.62 92 GLN A C 1
ATOM 770 O O . GLN A 1 92 ? -17.958 -3.631 4.439 1.00 83.62 92 GLN A O 1
ATOM 775 N N . LYS A 1 93 ? -16.930 -3.087 2.499 1.00 87.25 93 LYS A N 1
ATOM 776 C CA . LYS A 1 93 ? -17.029 -4.414 1.864 1.00 87.25 93 LYS A CA 1
ATOM 777 C C . LYS A 1 93 ? -16.078 -5.433 2.506 1.00 87.25 93 LYS A C 1
ATOM 779 O O . LYS A 1 93 ? -16.454 -6.581 2.715 1.00 87.25 93 LYS A O 1
ATOM 784 N N . HIS A 1 94 ? -14.862 -5.012 2.841 1.00 86.00 94 HIS A N 1
ATOM 785 C CA . HIS A 1 94 ? -13.761 -5.846 3.330 1.00 86.00 94 HIS A CA 1
ATOM 786 C C . HIS A 1 94 ? -13.389 -5.454 4.761 1.00 86.00 94 HIS A C 1
ATOM 788 O O . HIS A 1 94 ? -12.277 -5.005 5.045 1.00 86.00 94 HIS A O 1
ATOM 794 N N . LYS A 1 95 ? -14.350 -5.618 5.676 1.00 78.12 95 LYS A N 1
ATOM 795 C CA . LYS A 1 95 ? -14.229 -5.168 7.069 1.00 78.12 95 LYS A CA 1
ATOM 796 C C . LYS A 1 95 ? -12.954 -5.687 7.735 1.00 78.12 95 LYS A C 1
ATOM 798 O O . LYS A 1 95 ? -12.703 -6.890 7.790 1.00 78.12 95 LYS A O 1
ATOM 803 N N . GLY A 1 96 ? -12.182 -4.759 8.299 1.00 76.00 96 GLY A N 1
ATOM 804 C CA . GLY A 1 96 ? -10.971 -5.060 9.065 1.00 76.00 96 GLY A CA 1
ATOM 805 C C . GLY A 1 96 ? -9.760 -5.473 8.227 1.00 76.00 96 GLY A C 1
ATOM 806 O O . GLY A 1 96 ? -8.760 -5.894 8.805 1.00 76.00 96 GLY A O 1
ATOM 807 N N . LYS A 1 97 ? -9.830 -5.368 6.895 1.00 87.00 97 LYS A N 1
ATOM 808 C CA . LYS A 1 97 ? -8.689 -5.600 6.005 1.00 87.00 97 LYS A CA 1
ATOM 809 C C . LYS A 1 97 ? -7.911 -4.308 5.774 1.00 87.00 97 LYS A C 1
ATOM 811 O O . LYS A 1 97 ? -8.481 -3.216 5.799 1.00 87.00 97 LYS A O 1
ATOM 816 N N . LYS A 1 98 ? -6.604 -4.454 5.553 1.00 90.00 98 LYS A N 1
ATOM 817 C CA . LYS A 1 98 ? -5.721 -3.358 5.146 1.00 90.00 98 LYS A CA 1
ATOM 818 C C . LYS A 1 98 ? -5.895 -3.148 3.646 1.00 90.00 98 LYS A C 1
ATOM 820 O O . LYS A 1 98 ? -5.788 -4.108 2.887 1.00 90.00 98 LYS A O 1
ATOM 825 N N . ILE A 1 99 ? -6.198 -1.923 3.247 1.00 93.56 99 ILE A N 1
ATOM 826 C CA . ILE A 1 99 ? -6.527 -1.530 1.878 1.00 93.56 99 ILE A CA 1
ATOM 827 C C . ILE A 1 99 ? -5.652 -0.337 1.522 1.00 93.56 99 ILE A C 1
ATOM 829 O O . ILE A 1 99 ? -5.543 0.605 2.311 1.00 93.56 99 ILE A O 1
ATOM 833 N N . ILE A 1 100 ? -5.054 -0.372 0.339 1.00 95.31 100 ILE A N 1
ATOM 834 C CA . ILE A 1 100 ? -4.214 0.701 -0.188 1.00 95.31 100 ILE A CA 1
ATOM 835 C C . ILE A 1 100 ? -4.467 0.876 -1.680 1.00 95.31 100 ILE A C 1
ATOM 837 O O . ILE A 1 100 ? -4.611 -0.096 -2.419 1.00 95.31 100 ILE A O 1
ATOM 841 N N . ILE A 1 101 ? -4.515 2.131 -2.104 1.00 96.38 101 ILE A N 1
ATOM 842 C CA . ILE A 1 101 ? -4.461 2.543 -3.502 1.00 96.38 101 ILE A CA 1
ATOM 843 C C . ILE A 1 101 ? -3.101 3.196 -3.710 1.00 96.38 101 ILE A C 1
ATOM 845 O O . ILE A 1 101 ? -2.720 4.088 -2.946 1.00 96.38 101 ILE A O 1
ATOM 849 N N . SER A 1 102 ? -2.382 2.749 -4.731 1.00 93.56 102 SER A N 1
ATOM 850 C CA . SER A 1 102 ? -1.092 3.302 -5.146 1.00 93.56 102 SER A CA 1
ATOM 851 C C . SER A 1 102 ? -0.996 3.283 -6.677 1.00 93.56 102 SER A C 1
ATOM 853 O O . SER A 1 102 ? -1.952 2.920 -7.360 1.00 93.56 102 SER A O 1
ATOM 855 N N . GLY A 1 103 ? 0.141 3.715 -7.219 1.00 88.06 103 GLY A N 1
ATOM 856 C CA . GLY A 1 103 ? 0.435 3.667 -8.647 1.00 88.06 103 GLY A CA 1
ATOM 857 C C . GLY A 1 103 ? 0.044 4.919 -9.432 1.00 88.06 103 GLY A C 1
ATOM 858 O O . GLY A 1 103 ? -0.356 5.958 -8.888 1.00 88.06 103 GLY A O 1
ATOM 859 N N . SER A 1 104 ? 0.192 4.810 -10.753 1.00 91.38 104 SER A N 1
ATOM 860 C CA . SER A 1 104 ? 0.120 5.923 -11.707 1.00 91.38 104 SER A CA 1
ATOM 861 C C . SER A 1 104 ? -1.200 6.682 -11.674 1.00 91.38 104 SER A C 1
ATOM 863 O O . SER A 1 104 ? -1.213 7.880 -11.947 1.00 91.38 104 SER A O 1
ATOM 865 N N . PHE A 1 105 ? -2.301 6.042 -11.278 1.00 94.56 105 PHE A N 1
ATOM 866 C CA . PHE A 1 105 ? -3.601 6.690 -11.089 1.00 94.56 105 PHE A CA 1
ATOM 867 C C . PHE A 1 105 ? -3.545 7.965 -10.235 1.00 94.56 105 PHE A C 1
ATOM 869 O O . PHE A 1 105 ? -4.270 8.928 -10.505 1.00 94.56 105 PHE A O 1
ATOM 876 N N . LEU A 1 106 ? -2.711 7.973 -9.190 1.00 95.12 106 LEU A N 1
ATOM 877 C CA . LEU A 1 106 ? -2.672 9.060 -8.213 1.00 95.12 106 LEU A CA 1
ATOM 878 C C . LEU A 1 106 ? -2.004 10.326 -8.764 1.00 95.12 106 LEU A C 1
ATOM 880 O O . LEU A 1 106 ? -2.424 11.437 -8.433 1.00 95.12 106 LEU A O 1
ATOM 884 N N . PHE A 1 107 ? -0.996 10.175 -9.626 1.00 93.44 107 PHE A N 1
ATOM 885 C CA . PHE A 1 107 ? -0.152 11.282 -10.088 1.00 93.44 107 PHE A CA 1
ATOM 886 C C . PHE A 1 107 ? -0.178 11.497 -11.609 1.00 93.44 107 PHE A C 1
ATOM 888 O O . PHE A 1 107 ? 0.108 12.599 -12.082 1.00 93.44 107 PHE A O 1
ATOM 895 N N . ASN A 1 108 ? -0.597 10.522 -12.417 1.00 91.44 108 ASN A N 1
ATOM 896 C CA . ASN A 1 108 ? -0.650 10.616 -13.876 1.00 91.44 108 ASN A CA 1
ATOM 897 C C . ASN A 1 108 ? -2.086 10.878 -14.375 1.00 91.44 108 ASN A C 1
ATOM 899 O O . ASN A 1 108 ? -3.049 10.256 -13.949 1.00 91.44 108 ASN A O 1
ATOM 903 N N . LYS A 1 109 ? -2.250 11.854 -15.282 1.00 85.19 109 LYS A N 1
ATOM 904 C CA . LYS A 1 109 ? -3.570 12.236 -15.828 1.00 85.19 109 LYS A CA 1
ATOM 905 C C . LYS A 1 109 ? -4.073 11.217 -16.858 1.00 85.19 109 LYS A C 1
ATOM 907 O O . LYS A 1 109 ? -5.285 11.073 -16.985 1.00 85.19 109 LYS A O 1
ATOM 912 N N . LYS A 1 110 ? -3.154 10.555 -17.574 1.00 87.25 110 LYS A N 1
ATOM 913 C CA . LYS A 1 110 ? -3.464 9.609 -18.655 1.00 87.25 110 LYS A CA 1
ATOM 914 C C . LYS A 1 110 ? -3.930 8.252 -18.118 1.00 87.25 110 LYS A C 1
ATOM 916 O O . LYS A 1 110 ? -4.785 7.623 -18.728 1.00 87.25 110 LYS A O 1
ATOM 921 N N . TYR A 1 111 ? -3.433 7.851 -16.948 1.00 85.50 111 TYR A N 1
ATOM 922 C CA . TYR A 1 111 ? -3.790 6.583 -16.316 1.00 85.50 111 TYR A CA 1
ATOM 923 C C . TYR A 1 111 ? -5.103 6.707 -15.542 1.00 85.50 111 TYR A C 1
ATOM 925 O O . TYR A 1 111 ? -5.288 7.581 -14.687 1.00 85.50 111 TYR A O 1
ATOM 933 N N . ASN A 1 112 ? -6.052 5.838 -15.876 1.00 87.81 112 ASN A N 1
ATOM 934 C CA . ASN A 1 112 ? -7.384 5.832 -15.278 1.00 87.81 112 ASN A CA 1
ATOM 935 C C . ASN A 1 112 ? -7.719 4.544 -14.537 1.00 87.81 112 ASN A C 1
ATOM 937 O O . ASN A 1 112 ? -8.686 4.568 -13.769 1.00 87.81 112 ASN A O 1
ATOM 941 N N . ASP A 1 113 ? -6.937 3.494 -14.758 1.00 90.12 113 ASP A N 1
ATOM 942 C CA . ASP A 1 113 ? -7.046 2.236 -14.038 1.00 90.12 113 ASP A CA 1
ATOM 943 C C . ASP A 1 113 ? -6.531 2.423 -12.618 1.00 90.12 113 ASP A C 1
ATOM 945 O O . ASP A 1 113 ? -5.611 3.202 -12.374 1.00 90.12 113 ASP A O 1
ATOM 949 N N . ILE A 1 114 ? -7.233 1.817 -11.671 1.00 92.31 114 ILE A N 1
ATOM 950 C CA . ILE A 1 114 ? -7.071 2.024 -10.239 1.00 92.31 114 ILE A CA 1
ATOM 951 C C . ILE A 1 114 ? -6.668 0.691 -9.642 1.00 92.31 114 ILE A C 1
ATOM 953 O O . ILE A 1 114 ? -7.527 -0.172 -9.442 1.00 92.31 114 ILE A O 1
ATOM 957 N N . ASP A 1 115 ? -5.386 0.568 -9.331 1.00 91.25 115 ASP A N 1
ATOM 958 C CA . ASP A 1 115 ? -4.838 -0.599 -8.658 1.00 91.25 115 ASP A CA 1
ATOM 959 C C . ASP A 1 115 ? -5.054 -0.484 -7.153 1.00 91.25 115 ASP A C 1
ATOM 961 O O . ASP A 1 115 ? -4.699 0.512 -6.506 1.00 91.25 115 ASP A O 1
ATOM 965 N N . ILE A 1 116 ? -5.686 -1.509 -6.591 1.00 94.69 116 ILE A N 1
ATOM 966 C CA . ILE A 1 116 ? -6.036 -1.573 -5.180 1.00 94.69 116 ILE A CA 1
ATOM 967 C C . ILE A 1 116 ? -5.518 -2.876 -4.611 1.00 94.69 116 ILE A C 1
ATOM 969 O O . ILE A 1 116 ? -5.897 -3.952 -5.064 1.00 94.69 116 ILE A O 1
ATOM 973 N N . PHE A 1 117 ? -4.733 -2.776 -3.548 1.00 94.81 117 PHE A N 1
ATOM 974 C CA . PHE A 1 117 ? -4.196 -3.937 -2.858 1.00 94.81 117 PHE A CA 1
ATOM 975 C C . PHE A 1 117 ? -4.927 -4.135 -1.533 1.00 94.81 117 PHE A C 1
ATOM 977 O O . PHE A 1 117 ? -5.081 -3.196 -0.741 1.00 94.81 117 PHE A O 1
ATOM 984 N N . ILE A 1 118 ? -5.395 -5.360 -1.293 1.00 94.06 118 ILE A N 1
ATOM 985 C CA . ILE A 1 118 ? -6.064 -5.756 -0.053 1.00 94.06 118 ILE A CA 1
ATOM 986 C C . ILE A 1 118 ? -5.271 -6.880 0.606 1.00 94.06 118 ILE A C 1
ATOM 988 O O . ILE A 1 118 ? -5.183 -7.983 0.074 1.00 94.06 118 ILE A O 1
ATOM 992 N N . PHE A 1 119 ? -4.751 -6.629 1.807 1.00 90.50 119 PHE A N 1
ATOM 993 C CA . PHE A 1 119 ? -3.959 -7.626 2.527 1.00 90.50 119 P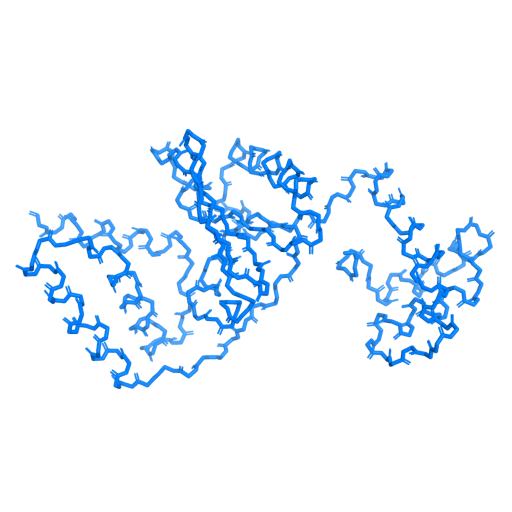HE A CA 1
ATOM 994 C C . PHE A 1 119 ? -4.852 -8.583 3.307 1.00 90.50 119 PHE A C 1
ATOM 996 O O . PHE A 1 119 ? -5.735 -8.175 4.075 1.00 90.50 119 PHE A O 1
ATOM 1003 N N . THR A 1 120 ? -4.611 -9.874 3.120 1.00 89.38 120 THR A N 1
ATOM 1004 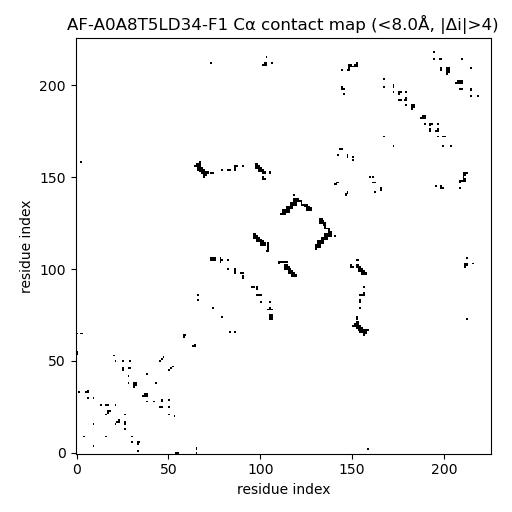C CA . THR A 1 120 ? -5.383 -10.958 3.716 1.00 89.38 120 THR A CA 1
ATOM 1005 C C . THR A 1 120 ? -4.473 -12.113 4.128 1.00 89.38 120 THR A C 1
ATOM 1007 O O . THR A 1 120 ? -3.376 -12.274 3.616 1.00 89.38 120 THR A O 1
ATOM 1010 N N . LYS A 1 121 ? -4.921 -12.906 5.105 1.00 83.06 121 LYS A N 1
ATOM 1011 C CA . LYS A 1 121 ? -4.225 -14.123 5.553 1.00 83.06 121 LYS A CA 1
ATOM 1012 C C . LYS A 1 121 ? -4.538 -15.347 4.700 1.00 83.06 121 LYS A C 1
ATOM 1014 O O . LYS A 1 121 ? -3.794 -16.310 4.737 1.00 83.06 121 LYS A O 1
ATOM 1019 N N . TYR A 1 122 ? -5.680 -15.312 4.026 1.00 82.00 122 TYR A N 1
ATOM 1020 C CA . TYR A 1 122 ? -6.178 -16.394 3.191 1.00 82.00 122 TYR A CA 1
ATOM 1021 C C . TYR A 1 122 ? -6.184 -15.926 1.756 1.00 82.00 122 TYR A C 1
ATOM 1023 O O . TYR A 1 122 ? -6.572 -14.771 1.518 1.00 82.00 122 TYR A O 1
ATOM 1031 N N . ASP A 1 123 ? -5.839 -16.836 0.858 1.00 74.62 123 ASP A N 1
ATOM 1032 C CA . ASP A 1 123 ? -5.908 -16.606 -0.572 1.00 74.62 123 ASP A CA 1
ATOM 1033 C C . ASP A 1 123 ? -7.337 -16.263 -0.977 1.00 74.62 123 ASP A C 1
ATOM 1035 O O . ASP A 1 123 ? -8.329 -16.816 -0.485 1.00 74.62 123 A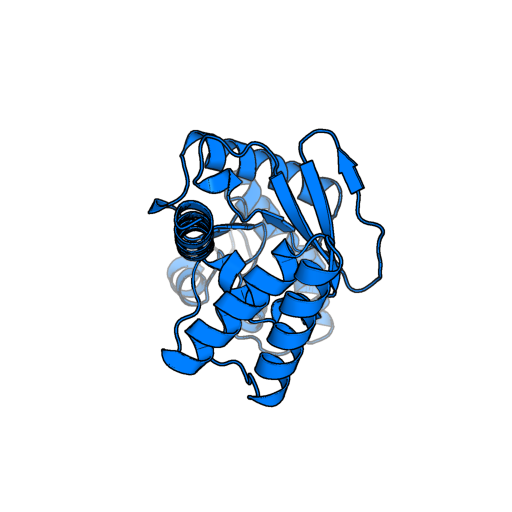SP A O 1
ATOM 1039 N N . LYS A 1 124 ? -7.430 -15.252 -1.827 1.00 86.75 124 LYS A N 1
ATOM 1040 C CA . LYS A 1 124 ? -8.670 -14.764 -2.401 1.00 86.75 124 LYS A CA 1
ATOM 1041 C C . LYS A 1 124 ? -8.397 -14.441 -3.850 1.00 86.75 124 LYS A C 1
ATOM 1043 O O . LYS A 1 124 ? -7.338 -13.915 -4.164 1.00 86.75 124 LYS A O 1
ATOM 1048 N N . GLU A 1 125 ? -9.376 -14.717 -4.692 1.00 88.69 125 GLU A N 1
ATOM 1049 C CA . GLU A 1 125 ? -9.272 -14.398 -6.105 1.00 88.69 125 GLU A CA 1
ATOM 1050 C C . GLU A 1 125 ? -9.330 -12.889 -6.326 1.00 88.69 125 GLU A C 1
ATOM 1052 O O . GLU A 1 125 ? -10.205 -12.183 -5.801 1.00 88.69 125 GLU A O 1
ATOM 1057 N N . ASP A 1 126 ? -8.381 -12.414 -7.123 1.00 92.69 126 ASP A N 1
ATOM 1058 C CA . ASP A 1 126 ? -8.359 -11.063 -7.655 1.00 92.69 126 ASP A CA 1
ATOM 1059 C C . ASP A 1 126 ? -9.612 -10.806 -8.492 1.00 92.69 126 ASP A C 1
ATOM 1061 O O . ASP A 1 126 ? -10.183 -11.705 -9.112 1.00 92.69 126 ASP A O 1
ATOM 1065 N N . TYR A 1 127 ? -10.066 -9.555 -8.517 1.00 93.12 127 TYR A N 1
ATOM 1066 C CA . TYR A 1 127 ? -11.199 -9.191 -9.359 1.00 93.12 127 TYR A CA 1
ATOM 1067 C C . TYR A 1 127 ? -11.068 -7.788 -9.923 1.00 93.12 127 TYR A C 1
ATOM 1069 O O . TYR A 1 127 ? -10.551 -6.865 -9.290 1.00 93.12 127 TYR A O 1
ATOM 1077 N N . GLN A 1 128 ? -11.652 -7.610 -11.103 1.00 92.31 128 GLN A N 1
ATOM 1078 C CA . GLN A 1 128 ? -11.757 -6.325 -11.768 1.00 92.31 128 GLN A CA 1
ATOM 1079 C C . GLN A 1 128 ? -13.220 -5.887 -11.845 1.00 92.31 128 GLN A C 1
ATOM 1081 O O . GLN A 1 128 ? -14.123 -6.670 -12.140 1.00 92.31 128 GLN A O 1
ATOM 1086 N N . LYS A 1 129 ? -13.474 -4.604 -11.583 1.00 88.50 129 LYS A N 1
ATOM 1087 C CA . LYS A 1 129 ? -14.780 -3.978 -11.809 1.00 88.50 129 LYS A CA 1
ATOM 1088 C C . LYS A 1 129 ? -14.603 -2.667 -12.565 1.00 88.50 129 LYS A C 1
ATOM 1090 O O . LYS A 1 129 ? -14.365 -1.615 -11.967 1.00 88.50 129 LYS A O 1
ATOM 1095 N N . GLY A 1 130 ? -14.756 -2.727 -13.887 1.00 89.81 130 GLY A N 1
ATOM 1096 C CA . GLY A 1 130 ? -14.469 -1.598 -14.770 1.00 89.81 130 GLY A CA 1
ATOM 1097 C C . GLY A 1 130 ? -12.989 -1.223 -14.683 1.00 89.81 130 GLY A C 1
ATOM 1098 O O . GLY A 1 130 ? -12.132 -2.079 -14.845 1.00 89.81 130 GLY A O 1
ATOM 1099 N N . LYS A 1 131 ? -12.694 0.038 -14.357 1.00 91.12 131 LYS A N 1
ATOM 1100 C CA . LYS A 1 131 ? -11.317 0.547 -14.197 1.00 91.12 131 LYS A CA 1
ATOM 1101 C C . LYS A 1 131 ? -10.694 0.262 -12.826 1.00 91.12 131 LYS A C 1
ATOM 1103 O O . LYS A 1 131 ? -9.691 0.864 -12.477 1.00 91.12 131 LYS A O 1
ATOM 1108 N N . VAL A 1 132 ? -11.345 -0.527 -11.975 1.00 92.00 132 VAL A N 1
ATOM 1109 C CA . VAL A 1 132 ? -10.855 -0.821 -10.622 1.00 92.00 132 VAL A CA 1
ATOM 1110 C C . VAL A 1 132 ? -10.370 -2.257 -10.578 1.00 92.00 132 VAL A C 1
ATOM 1112 O O . VAL A 1 132 ? -11.185 -3.168 -10.726 1.00 92.00 132 VAL A O 1
ATOM 1115 N N . HIS A 1 133 ? -9.078 -2.433 -10.332 1.00 94.19 133 HIS A N 1
ATOM 1116 C CA . HIS A 1 133 ? -8.418 -3.722 -10.183 1.00 94.19 133 HIS A CA 1
ATOM 1117 C C . HIS A 1 133 ? -8.149 -3.947 -8.699 1.00 94.19 133 HIS A C 1
ATOM 1119 O O . HIS A 1 133 ? -7.560 -3.099 -8.029 1.00 94.19 133 HIS A O 1
ATOM 1125 N N . VAL A 1 134 ? -8.657 -5.051 -8.158 1.00 93.88 134 VAL A N 1
ATOM 1126 C CA . VAL A 1 134 ? -8.469 -5.408 -6.756 1.00 93.88 134 VAL A CA 1
ATOM 1127 C C . VAL A 1 134 ? -7.637 -6.671 -6.689 1.00 93.88 134 VAL A C 1
ATOM 1129 O O . VAL A 1 134 ? -8.125 -7.746 -7.032 1.00 93.88 134 VAL A O 1
ATOM 1132 N N . THR A 1 135 ? -6.420 -6.510 -6.186 1.00 93.94 135 THR A N 1
ATOM 1133 C CA . THR A 1 135 ? -5.471 -7.592 -5.954 1.00 93.94 135 THR A CA 1
ATOM 1134 C C . THR A 1 135 ? -5.416 -7.931 -4.473 1.00 93.94 135 THR A C 1
ATOM 1136 O O . THR A 1 135 ? -5.233 -7.053 -3.617 1.00 93.94 135 THR A O 1
ATOM 1139 N N . PHE A 1 136 ? -5.585 -9.207 -4.149 1.00 93.88 136 PHE A N 1
ATOM 1140 C CA . PHE A 1 136 ? -5.402 -9.712 -2.799 1.00 93.88 136 PHE A CA 1
ATOM 1141 C C . PHE A 1 136 ? -3.959 -10.156 -2.607 1.00 93.88 136 PHE A C 1
ATOM 1143 O O . PHE A 1 136 ? -3.428 -10.958 -3.363 1.00 93.88 136 PHE A O 1
ATOM 1150 N N . LEU A 1 137 ? -3.323 -9.630 -1.563 1.00 91.69 137 LEU A N 1
ATOM 1151 C CA . LEU A 1 137 ? -1.947 -9.971 -1.227 1.00 91.69 137 LEU A CA 1
ATOM 1152 C C . LEU A 1 137 ? -1.878 -10.645 0.147 1.00 91.69 137 LEU A C 1
ATOM 1154 O O . LEU A 1 137 ? -2.644 -10.272 1.049 1.00 91.69 137 LEU A O 1
ATOM 1158 N N . PRO A 1 138 ? -0.947 -11.593 0.350 1.00 91.81 138 PRO A N 1
ATOM 1159 C CA . PRO A 1 138 ? -0.668 -12.123 1.676 1.00 91.81 138 PRO A CA 1
ATOM 1160 C C . PRO A 1 138 ? -0.137 -11.013 2.592 1.00 91.81 138 PRO A C 1
ATOM 1162 O O . PRO A 1 138 ? 0.485 -10.054 2.135 1.00 91.81 138 PRO A O 1
ATOM 1165 N N . GLU A 1 139 ? -0.344 -11.132 3.907 1.00 86.88 139 GLU A N 1
ATOM 1166 C CA . GLU A 1 139 ? 0.175 -10.138 4.866 1.00 86.88 139 GLU A CA 1
ATOM 1167 C C . GLU A 1 139 ? 1.706 -9.978 4.794 1.00 86.88 139 GLU A C 1
ATOM 1169 O O . GLU A 1 139 ? 2.192 -8.876 5.033 1.00 86.88 139 GLU A O 1
ATOM 1174 N N . SER A 1 140 ? 2.442 -11.023 4.397 1.00 87.94 140 SER A N 1
ATOM 1175 C CA . SER A 1 140 ? 3.898 -10.989 4.182 1.00 87.94 140 SER A CA 1
ATOM 1176 C C . SER A 1 140 ? 4.333 -10.048 3.057 1.00 87.94 140 SER A C 1
ATOM 1178 O O . SER A 1 140 ? 5.462 -9.565 3.066 1.00 87.94 140 SER A O 1
ATOM 1180 N N . ALA A 1 141 ? 3.447 -9.718 2.110 1.00 89.12 141 ALA A N 1
ATOM 1181 C CA . ALA A 1 141 ? 3.764 -8.762 1.054 1.00 89.12 141 ALA A CA 1
ATOM 1182 C C . ALA A 1 141 ? 4.042 -7.356 1.611 1.00 89.12 141 ALA A C 1
ATOM 1184 O O . ALA A 1 141 ? 4.739 -6.579 0.959 1.00 89.12 141 ALA A O 1
ATOM 1185 N N . LEU A 1 142 ? 3.560 -7.043 2.823 1.00 87.56 142 LEU A N 1
ATOM 1186 C CA . LEU A 1 142 ? 3.880 -5.795 3.520 1.00 87.56 142 LEU A CA 1
ATOM 1187 C C . LEU A 1 142 ? 5.377 -5.647 3.814 1.00 87.56 142 LEU A C 1
ATOM 1189 O O . LEU A 1 142 ? 5.847 -4.525 3.950 1.00 87.56 142 LEU A O 1
ATOM 1193 N N . ASP A 1 143 ? 6.114 -6.754 3.899 1.00 87.75 143 ASP A N 1
ATOM 1194 C CA . ASP A 1 143 ? 7.540 -6.765 4.229 1.00 87.75 143 ASP A CA 1
ATOM 1195 C C . ASP A 1 143 ? 8.442 -6.727 2.986 1.00 87.75 143 ASP A C 1
ATOM 1197 O O . ASP A 1 143 ? 9.657 -6.896 3.109 1.00 87.75 143 ASP A O 1
ATOM 1201 N N . SER A 1 144 ? 7.866 -6.516 1.796 1.00 90.38 144 SER A N 1
ATOM 1202 C CA . SER A 1 144 ? 8.589 -6.499 0.520 1.00 90.38 144 SER A CA 1
ATOM 1203 C C . SER A 1 144 ? 9.098 -5.106 0.135 1.00 90.38 144 SER A C 1
ATOM 1205 O O . SER A 1 144 ? 8.475 -4.082 0.433 1.00 90.38 144 SER A O 1
ATOM 1207 N N . LEU A 1 145 ? 10.215 -5.071 -0.601 1.00 91.50 145 LEU A N 1
ATOM 1208 C CA . LEU A 1 145 ? 10.781 -3.837 -1.158 1.00 91.50 145 LEU A CA 1
ATOM 1209 C C . LEU A 1 145 ? 9.767 -3.120 -2.062 1.00 91.50 145 LEU A C 1
ATOM 1211 O O . LEU A 1 145 ? 9.574 -1.906 -1.962 1.00 91.50 145 LEU A O 1
ATOM 1215 N N . PHE A 1 146 ? 9.062 -3.891 -2.893 1.00 90.88 146 PHE A N 1
ATOM 1216 C CA . PHE A 1 146 ? 7.990 -3.389 -3.747 1.00 90.88 146 PHE A CA 1
ATOM 1217 C C . PHE A 1 146 ? 6.889 -2.696 -2.941 1.00 90.88 146 PHE A C 1
ATOM 1219 O O . PHE A 1 146 ? 6.465 -1.592 -3.286 1.00 90.88 146 PHE A O 1
ATOM 1226 N N . PHE A 1 147 ? 6.457 -3.284 -1.826 1.00 91.50 147 PHE A N 1
ATOM 1227 C CA . PHE A 1 147 ? 5.429 -2.660 -1.007 1.00 91.50 147 PHE A CA 1
ATOM 1228 C C . PHE A 1 147 ? 5.908 -1.372 -0.324 1.00 91.50 147 PHE A C 1
ATOM 1230 O O . PHE A 1 147 ? 5.164 -0.385 -0.282 1.00 91.50 147 PHE A O 1
ATOM 1237 N N . SER A 1 148 ? 7.162 -1.334 0.137 1.00 91.88 148 SER A N 1
ATOM 1238 C CA . SER A 1 148 ? 7.767 -0.093 0.631 1.00 91.88 148 SER A CA 1
ATOM 1239 C C . SER A 1 148 ? 7.822 1.000 -0.436 1.00 91.88 148 SER A C 1
ATOM 1241 O O . SER A 1 148 ? 7.591 2.162 -0.108 1.00 91.88 148 SER A O 1
ATOM 1243 N N . SER A 1 149 ? 8.049 0.651 -1.705 1.00 93.19 149 SER A N 1
ATOM 1244 C CA . SER A 1 149 ? 7.917 1.594 -2.821 1.00 93.19 149 SER A CA 1
ATOM 1245 C C . SER A 1 149 ? 6.481 2.114 -2.944 1.00 93.19 149 SER A C 1
ATOM 1247 O O . SER A 1 149 ? 6.253 3.321 -2.834 1.00 93.19 149 SER A O 1
ATOM 1249 N N . LEU A 1 150 ? 5.494 1.218 -3.078 1.00 92.44 150 LEU A N 1
ATOM 1250 C CA . LEU A 1 150 ? 4.080 1.582 -3.246 1.00 92.44 150 LEU A CA 1
ATOM 1251 C C . LEU A 1 150 ? 3.564 2.521 -2.151 1.00 92.44 150 LEU A C 1
ATOM 1253 O O . LEU A 1 150 ? 2.761 3.417 -2.425 1.00 92.44 150 LEU A O 1
ATOM 1257 N N . CYS A 1 151 ? 4.020 2.334 -0.915 1.00 91.94 151 CYS A N 1
ATOM 1258 C CA . CYS A 1 151 ? 3.556 3.114 0.225 1.00 91.94 151 CYS A CA 1
ATOM 1259 C C . CYS A 1 151 ? 3.954 4.588 0.185 1.00 91.94 151 CYS A C 1
ATOM 1261 O O . CYS A 1 151 ? 3.279 5.394 0.827 1.00 91.94 151 CYS A O 1
ATOM 1263 N N . GLN A 1 152 ? 5.005 4.962 -0.548 1.00 93.50 152 GLN A N 1
ATOM 1264 C CA . GLN A 1 152 ? 5.507 6.338 -0.548 1.00 93.50 152 GLN A CA 1
ATOM 1265 C C . GLN A 1 152 ? 4.547 7.332 -1.213 1.00 93.50 152 GLN A C 1
ATOM 1267 O O . GLN A 1 152 ? 4.489 8.484 -0.794 1.00 93.50 152 GLN A O 1
ATOM 1272 N N . ILE A 1 153 ? 3.758 6.891 -2.199 1.00 95.12 153 ILE A N 1
ATOM 1273 C CA . ILE A 1 153 ? 2.677 7.684 -2.803 1.00 95.12 153 ILE A CA 1
ATOM 1274 C C . ILE A 1 153 ? 1.415 6.832 -2.772 1.00 95.12 153 ILE A C 1
ATOM 1276 O O . ILE A 1 153 ? 1.221 5.968 -3.627 1.00 95.12 153 ILE A O 1
ATOM 1280 N N . SER A 1 154 ? 0.575 7.033 -1.758 1.00 95.25 154 SER A N 1
ATOM 1281 C CA . SER A 1 154 ? -0.560 6.143 -1.524 1.00 95.25 154 SER A CA 1
ATOM 1282 C C . SER A 1 154 ? -1.698 6.764 -0.720 1.00 95.25 154 SER A C 1
ATOM 1284 O O . SER A 1 154 ? -1.535 7.767 -0.021 1.00 95.25 154 SER A O 1
ATOM 1286 N N . VAL A 1 155 ? -2.865 6.126 -0.826 1.00 95.69 155 VAL A N 1
ATOM 1287 C CA . VAL A 1 155 ? -4.051 6.378 -0.002 1.00 95.69 155 VAL A CA 1
ATOM 1288 C C . VAL A 1 155 ? -4.500 5.046 0.595 1.00 95.69 155 VAL A C 1
ATOM 1290 O O . VAL A 1 155 ? -4.880 4.139 -0.147 1.00 95.69 155 VAL A O 1
ATOM 1293 N N . SER A 1 156 ? -4.467 4.900 1.917 1.00 93.62 156 SER A N 1
ATOM 1294 C CA . SER A 1 156 ? -4.742 3.628 2.604 1.00 93.62 156 SER A CA 1
ATOM 1295 C C . SER A 1 156 ? -5.615 3.805 3.842 1.00 93.62 156 SER A C 1
ATOM 1297 O O . SER A 1 156 ? -5.714 4.902 4.367 1.00 93.62 156 SER A O 1
ATOM 1299 N N . ASN A 1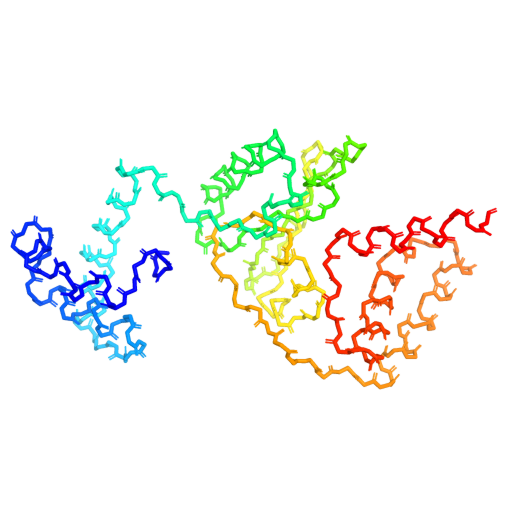 157 ? -6.232 2.734 4.349 1.00 88.88 157 ASN A N 1
ATOM 1300 C CA . ASN A 1 157 ? -6.979 2.749 5.623 1.00 88.88 157 ASN A CA 1
ATOM 1301 C C . ASN A 1 157 ? -6.137 2.303 6.837 1.00 88.88 157 ASN A C 1
ATOM 1303 O O . ASN A 1 157 ? -6.673 1.879 7.861 1.00 88.88 157 ASN A O 1
ATOM 1307 N N . PHE A 1 158 ? -4.811 2.313 6.711 1.00 84.56 158 PHE A N 1
ATOM 1308 C CA . PHE A 1 158 ? -3.895 1.870 7.757 1.00 84.56 158 PHE A CA 1
ATOM 1309 C C . PHE A 1 158 ? -2.576 2.631 7.674 1.00 84.56 158 PHE A C 1
ATOM 1311 O O . PHE A 1 158 ? -2.170 3.076 6.603 1.00 84.56 158 PHE A O 1
ATOM 1318 N N . ASN A 1 159 ? -1.866 2.733 8.798 1.00 80.75 159 ASN A N 1
ATOM 1319 C CA . ASN A 1 159 ? -0.501 3.245 8.764 1.00 80.75 159 ASN A CA 1
ATOM 1320 C C . ASN A 1 159 ? 0.456 2.116 8.425 1.00 80.75 159 ASN A C 1
ATOM 1322 O O . ASN A 1 159 ? 0.443 1.066 9.070 1.00 80.75 159 ASN A O 1
ATOM 1326 N N . TYR A 1 160 ? 1.322 2.394 7.466 1.00 80.12 160 TYR A N 1
ATOM 1327 C CA . TYR A 1 160 ? 2.525 1.630 7.219 1.00 80.12 160 TYR A CA 1
ATOM 1328 C C . TYR A 1 160 ? 3.722 2.448 7.707 1.00 80.12 160 TYR A C 1
ATOM 1330 O O . TYR A 1 160 ? 3.851 3.631 7.374 1.00 80.12 160 TYR A O 1
ATOM 1338 N N . ALA A 1 161 ? 4.553 1.834 8.544 1.00 76.38 161 ALA A N 1
ATOM 1339 C CA . ALA A 1 161 ? 5.874 2.359 8.842 1.00 76.38 161 ALA A CA 1
ATOM 1340 C C . ALA A 1 161 ? 6.799 1.855 7.736 1.00 76.38 161 ALA A C 1
ATOM 1342 O O . ALA A 1 161 ? 6.858 0.649 7.510 1.00 76.38 161 ALA A O 1
ATOM 1343 N N . LEU A 1 162 ? 7.458 2.777 7.033 1.00 75.50 162 LEU A N 1
ATOM 1344 C CA . LEU A 1 162 ? 8.446 2.407 6.029 1.00 75.50 162 LEU A CA 1
ATOM 1345 C C . LEU A 1 162 ? 9.530 1.574 6.705 1.00 75.50 162 LEU A C 1
ATOM 1347 O O . LEU A 1 162 ? 10.039 1.937 7.763 1.00 75.50 162 LEU A O 1
ATOM 1351 N N . LYS A 1 163 ? 9.813 0.423 6.107 1.00 80.44 163 LYS A N 1
ATOM 1352 C CA . LYS A 1 163 ? 10.977 -0.373 6.453 1.00 80.44 163 LYS A CA 1
ATOM 1353 C C . LYS A 1 163 ? 12.158 0.217 5.696 1.00 80.44 163 LYS A C 1
ATOM 1355 O O . LYS A 1 163 ? 12.067 0.377 4.480 1.00 80.44 163 LYS A O 1
ATOM 1360 N N . ASP A 1 164 ? 13.226 0.530 6.418 1.00 72.12 164 ASP A N 1
ATOM 1361 C CA . ASP A 1 164 ? 14.397 1.199 5.842 1.00 72.12 164 ASP A CA 1
ATOM 1362 C C . ASP A 1 164 ? 15.412 0.193 5.268 1.00 72.12 164 ASP A C 1
ATOM 1364 O O . ASP A 1 164 ? 16.141 0.503 4.328 1.00 72.12 164 ASP A O 1
ATOM 1368 N N . ASN A 1 165 ? 15.397 -1.050 5.769 1.00 82.12 165 ASN A N 1
ATOM 1369 C CA . ASN A 1 165 ? 16.369 -2.085 5.418 1.00 82.12 165 ASN A CA 1
ATOM 1370 C C . ASN A 1 165 ? 15.708 -3.333 4.814 1.00 82.12 165 ASN A C 1
ATOM 1372 O O . ASN A 1 165 ? 14.813 -3.933 5.419 1.00 82.12 165 ASN A O 1
ATOM 1376 N N . PHE A 1 166 ? 16.207 -3.756 3.655 1.00 88.19 166 PHE A N 1
ATOM 1377 C CA . PHE A 1 166 ? 15.851 -4.990 2.964 1.00 88.19 166 PHE A CA 1
ATOM 1378 C C . PHE A 1 166 ? 17.114 -5.785 2.659 1.00 88.19 166 PHE A C 1
ATOM 1380 O O . PHE A 1 166 ? 18.132 -5.219 2.273 1.00 88.19 166 PHE A O 1
ATOM 1387 N N . THR A 1 167 ? 17.034 -7.102 2.806 1.00 86.38 167 THR A N 1
ATOM 1388 C CA . THR A 1 167 ? 18.059 -7.999 2.278 1.00 86.38 167 THR A CA 1
ATOM 1389 C C . THR A 1 167 ? 17.700 -8.278 0.827 1.00 86.38 167 THR A C 1
ATOM 1391 O O . THR A 1 167 ? 16.628 -8.816 0.563 1.00 86.38 167 THR A O 1
ATOM 1394 N N . VAL A 1 168 ? 18.557 -7.847 -0.093 1.00 86.62 168 VAL A N 1
ATOM 1395 C CA . VAL A 1 168 ? 18.474 -8.174 -1.520 1.00 86.62 168 VAL A CA 1
ATOM 1396 C C . VAL A 1 168 ? 19.811 -8.799 -1.880 1.00 86.62 168 VAL A C 1
ATOM 1398 O O . VAL A 1 168 ? 20.839 -8.120 -1.810 1.00 86.62 168 VAL A O 1
ATOM 1401 N N . GLU A 1 169 ? 19.813 -10.091 -2.189 1.00 89.44 169 GLU A N 1
ATOM 1402 C CA . GLU A 1 169 ? 21.037 -10.791 -2.562 1.00 89.44 169 GLU A CA 1
ATOM 1403 C C . GLU A 1 169 ? 21.343 -10.582 -4.048 1.00 89.44 169 GLU A C 1
ATOM 1405 O O . GLU A 1 169 ? 20.456 -10.355 -4.870 1.00 89.44 169 GLU A O 1
ATOM 1410 N N . LEU A 1 170 ? 22.623 -10.662 -4.420 1.00 88.69 170 LEU A N 1
ATOM 1411 C CA . LEU A 1 170 ? 23.023 -10.541 -5.825 1.00 88.69 170 LEU A CA 1
ATOM 1412 C C . LEU A 1 170 ? 22.382 -11.639 -6.694 1.00 88.69 170 LEU A C 1
ATOM 1414 O O . LEU A 1 170 ? 22.015 -11.380 -7.838 1.00 88.69 170 LEU A O 1
ATOM 1418 N N . SER A 1 171 ? 22.215 -12.838 -6.134 1.00 92.00 171 SER A N 1
ATOM 1419 C CA . SER A 1 171 ? 21.482 -13.960 -6.731 1.00 92.00 171 SER A CA 1
ATOM 1420 C C . SER A 1 171 ? 20.050 -13.579 -7.113 1.00 92.00 171 SER A C 1
ATOM 1422 O O . SER A 1 171 ? 19.640 -13.861 -8.237 1.00 92.00 171 SER A O 1
ATOM 1424 N N . ASP A 1 172 ? 19.323 -12.877 -6.236 1.00 89.56 172 ASP A N 1
ATOM 1425 C CA . ASP A 1 172 ? 17.945 -12.433 -6.495 1.00 89.56 172 ASP A CA 1
ATOM 1426 C C . ASP A 1 172 ? 17.876 -11.471 -7.690 1.00 89.56 172 ASP A C 1
ATOM 1428 O O . ASP A 1 172 ? 16.963 -11.546 -8.519 1.00 89.56 172 ASP A O 1
ATOM 1432 N N . ILE A 1 173 ? 18.860 -10.572 -7.802 1.00 92.06 173 ILE A N 1
ATOM 1433 C CA . ILE A 1 173 ? 18.941 -9.596 -8.899 1.00 92.06 173 ILE A CA 1
ATOM 1434 C C . ILE A 1 173 ? 19.219 -10.302 -10.222 1.00 92.06 173 ILE A C 1
ATOM 1436 O O . ILE A 1 173 ? 18.555 -10.013 -11.218 1.00 92.06 173 ILE A O 1
ATOM 1440 N N . ILE A 1 174 ? 20.189 -11.221 -10.235 1.00 93.56 174 ILE A N 1
ATOM 1441 C CA . ILE A 1 174 ? 20.542 -12.000 -11.429 1.00 93.56 174 ILE A CA 1
ATOM 1442 C C . ILE A 1 174 ? 19.332 -12.814 -11.885 1.00 93.56 174 ILE A C 1
ATOM 1444 O O . ILE A 1 174 ? 18.961 -12.744 -13.053 1.00 93.56 174 ILE A O 1
ATOM 1448 N N . GLN A 1 175 ? 18.650 -13.492 -10.962 1.00 94.31 175 GLN A N 1
ATOM 1449 C CA . GLN A 1 175 ? 17.445 -14.252 -11.279 1.00 94.31 175 GLN A CA 1
ATOM 1450 C C . GLN A 1 175 ? 16.334 -13.354 -11.843 1.00 94.31 175 GLN A C 1
ATOM 1452 O O . GLN A 1 175 ? 15.688 -13.701 -12.831 1.00 94.31 175 GLN A O 1
ATOM 1457 N N . THR A 1 176 ? 16.113 -12.180 -11.244 1.00 94.12 176 THR A N 1
ATOM 1458 C CA . THR A 1 176 ? 15.103 -11.222 -11.725 1.00 94.12 176 THR A CA 1
ATOM 1459 C C . THR A 1 176 ? 15.457 -10.695 -13.120 1.00 94.12 176 THR A C 1
ATOM 1461 O O . THR A 1 176 ? 14.571 -10.526 -13.958 1.00 94.12 176 THR A O 1
ATOM 1464 N N . TYR A 1 177 ? 16.744 -10.479 -13.399 1.00 95.44 177 TYR A N 1
ATOM 1465 C CA . TYR A 1 177 ? 17.236 -10.103 -14.723 1.00 95.44 177 TYR A CA 1
ATOM 1466 C C . TYR A 1 177 ? 17.026 -11.212 -15.759 1.00 95.44 177 TYR A C 1
ATOM 1468 O O . TYR A 1 177 ? 16.489 -10.946 -16.830 1.00 95.44 177 TYR A O 1
ATOM 1476 N N . GLU A 1 178 ? 17.394 -12.454 -15.445 1.00 94.69 178 GLU A N 1
ATOM 1477 C CA . GLU A 1 178 ? 17.189 -13.599 -16.339 1.00 94.69 178 GLU A CA 1
ATOM 1478 C C . GLU A 1 178 ? 15.705 -13.789 -16.666 1.00 94.69 178 GLU A C 1
ATOM 1480 O O . GLU A 1 178 ? 15.341 -13.940 -17.832 1.00 94.69 178 GLU A O 1
ATOM 1485 N N . LEU A 1 179 ? 14.832 -13.694 -15.657 1.00 94.81 179 LEU A N 1
ATOM 1486 C CA . LEU A 1 179 ? 13.383 -13.730 -15.852 1.00 94.81 179 LEU A CA 1
ATOM 1487 C C . LEU A 1 179 ? 12.897 -12.586 -16.742 1.00 94.81 179 LEU A C 1
ATOM 1489 O O . LEU A 1 179 ? 12.090 -12.823 -17.636 1.00 94.81 179 LEU A O 1
ATOM 1493 N N . LEU A 1 180 ? 13.395 -11.365 -16.527 1.00 95.12 180 LEU A N 1
ATOM 1494 C CA . LEU A 1 180 ? 13.066 -10.214 -17.363 1.00 95.12 180 LEU A CA 1
ATOM 1495 C C . LEU A 1 180 ? 13.438 -10.466 -18.829 1.00 95.12 180 LEU A C 1
ATOM 1497 O O . LEU A 1 180 ? 12.590 -10.300 -19.706 1.00 95.12 180 LEU A O 1
ATOM 1501 N N . ILE A 1 181 ? 14.673 -10.896 -19.090 1.00 95.56 181 ILE A N 1
ATOM 1502 C CA . ILE A 1 181 ? 15.146 -11.190 -20.446 1.00 95.56 181 ILE A CA 1
ATOM 1503 C C . ILE A 1 181 ? 14.314 -12.301 -21.082 1.00 95.56 181 ILE A C 1
ATOM 1505 O O . ILE A 1 181 ? 13.854 -12.129 -22.207 1.00 95.56 181 ILE A O 1
ATOM 1509 N N . ASN A 1 182 ? 14.040 -13.384 -20.357 1.00 94.44 182 ASN A N 1
ATOM 1510 C CA . ASN A 1 182 ? 13.212 -14.475 -20.866 1.00 94.44 182 ASN A CA 1
ATOM 1511 C C . ASN A 1 182 ? 11.795 -13.999 -21.208 1.00 94.44 182 ASN A C 1
ATOM 1513 O O . ASN A 1 182 ? 11.312 -14.294 -22.297 1.00 94.44 182 ASN A O 1
ATOM 1517 N N . THR A 1 183 ? 11.156 -13.198 -20.344 1.00 94.12 183 THR A N 1
ATOM 1518 C CA . THR A 1 183 ? 9.828 -12.637 -20.653 1.00 94.12 183 THR A CA 1
ATOM 1519 C C . THR A 1 183 ? 9.841 -11.726 -21.878 1.00 94.12 183 THR A C 1
ATOM 1521 O O . THR A 1 183 ? 8.891 -11.747 -22.650 1.00 94.12 183 THR A O 1
ATOM 1524 N N . ILE A 1 184 ? 10.921 -10.971 -22.106 1.00 92.00 184 ILE A N 1
ATOM 1525 C CA . ILE A 1 184 ? 11.066 -10.138 -23.308 1.00 92.00 184 ILE A CA 1
ATOM 1526 C C . ILE A 1 184 ? 11.245 -11.009 -24.557 1.00 92.00 184 ILE A C 1
ATOM 1528 O O . ILE A 1 184 ? 10.583 -10.770 -25.562 1.00 92.00 184 ILE A O 1
ATOM 1532 N N . LEU A 1 185 ? 12.127 -12.011 -24.501 1.00 94.19 185 LEU A N 1
ATOM 1533 C CA . LEU A 1 185 ? 12.415 -12.897 -25.634 1.00 94.19 185 LEU A CA 1
ATOM 1534 C C . LEU A 1 185 ? 11.211 -13.759 -26.029 1.00 94.19 185 LEU A C 1
ATOM 1536 O O . LEU A 1 185 ? 11.053 -14.071 -27.205 1.00 94.19 185 LEU A O 1
ATOM 1540 N N . ASN A 1 186 ? 10.364 -14.109 -25.061 1.00 94.38 186 ASN A N 1
ATOM 1541 C CA . ASN A 1 186 ? 9.140 -14.876 -25.280 1.00 94.38 186 ASN A CA 1
ATOM 1542 C C . ASN A 1 186 ? 7.918 -14.004 -25.621 1.00 94.38 186 ASN A C 1
ATOM 1544 O O . ASN A 1 186 ? 6.819 -14.540 -25.737 1.00 94.38 186 ASN A O 1
ATOM 1548 N N . GLU A 1 187 ? 8.082 -12.682 -25.755 1.00 90.00 187 GLU A N 1
ATOM 1549 C CA . GLU A 1 187 ? 6.986 -11.729 -26.005 1.00 90.00 187 GLU A CA 1
ATOM 1550 C C . GLU A 1 187 ? 5.871 -11.766 -24.932 1.00 90.00 187 GLU A C 1
ATOM 1552 O O . GLU A 1 187 ? 4.697 -11.503 -25.201 1.00 90.00 187 GLU A O 1
ATOM 1557 N N . GLU A 1 188 ? 6.237 -12.078 -23.687 1.00 92.06 188 GLU A N 1
ATOM 1558 C CA . GLU A 1 188 ? 5.342 -12.103 -22.528 1.00 92.06 188 GLU A CA 1
ATOM 1559 C C . GLU A 1 188 ? 5.248 -10.721 -21.845 1.00 92.06 188 GLU A C 1
ATOM 1561 O O . GLU A 1 188 ? 6.048 -9.812 -22.089 1.00 92.06 188 GLU A O 1
ATOM 1566 N N . ASP A 1 189 ? 4.275 -10.545 -20.938 1.00 87.88 189 ASP A N 1
ATOM 1567 C CA . ASP A 1 189 ? 4.160 -9.324 -20.127 1.00 87.88 189 ASP A CA 1
ATOM 1568 C C . ASP A 1 189 ? 5.335 -9.201 -19.138 1.00 87.88 189 ASP A C 1
ATOM 1570 O O . ASP A 1 189 ? 5.350 -9.772 -18.043 1.00 87.88 189 ASP A O 1
ATOM 1574 N N . TYR A 1 190 ? 6.332 -8.413 -19.538 1.00 91.00 190 TYR A N 1
ATOM 1575 C CA . TYR A 1 190 ? 7.567 -8.188 -18.795 1.00 91.00 190 TYR A CA 1
ATOM 1576 C C . TYR A 1 190 ? 7.468 -7.063 -17.751 1.00 91.00 190 TYR A C 1
ATOM 1578 O O . TYR A 1 190 ? 8.443 -6.801 -17.036 1.00 91.00 190 TYR A O 1
ATOM 1586 N N . GLU A 1 191 ? 6.333 -6.360 -17.633 1.00 87.56 191 GLU A N 1
ATOM 1587 C CA . GLU A 1 191 ? 6.254 -5.130 -16.834 1.00 87.56 191 GLU A CA 1
ATOM 1588 C C . GLU A 1 191 ? 6.556 -5.362 -15.351 1.00 87.56 191 GLU A C 1
ATOM 1590 O O . GLU A 1 191 ? 7.218 -4.541 -14.703 1.00 87.56 191 GLU A O 1
ATOM 1595 N N . LYS A 1 192 ? 6.091 -6.496 -14.817 1.00 88.94 192 LYS A N 1
ATOM 1596 C CA . LYS A 1 192 ? 6.337 -6.902 -13.432 1.00 88.94 192 LYS A CA 1
ATOM 1597 C C . LYS A 1 192 ? 7.830 -7.124 -13.181 1.00 88.94 192 LYS A C 1
ATOM 1599 O O . LYS A 1 192 ? 8.375 -6.543 -12.244 1.00 88.94 192 LYS A O 1
ATOM 1604 N N . ASN A 1 193 ? 8.480 -7.909 -14.039 1.00 91.75 193 ASN A N 1
ATOM 1605 C CA . ASN A 1 193 ? 9.898 -8.245 -13.907 1.00 91.75 193 ASN A CA 1
ATOM 1606 C C . ASN A 1 193 ? 10.775 -6.999 -14.068 1.00 91.75 193 ASN A C 1
ATOM 1608 O O . ASN A 1 193 ? 11.709 -6.795 -13.297 1.00 91.75 193 ASN A O 1
ATOM 1612 N N . LEU A 1 194 ? 10.428 -6.109 -15.005 1.00 92.19 194 LEU A N 1
ATOM 1613 C CA . LEU A 1 194 ? 11.153 -4.858 -15.220 1.00 92.19 194 LEU A CA 1
ATOM 1614 C C . LEU A 1 194 ? 11.075 -3.951 -13.991 1.00 92.19 194 LEU A C 1
ATOM 1616 O O . LEU A 1 194 ? 12.080 -3.384 -13.563 1.00 92.19 194 LEU A O 1
ATOM 1620 N N . ARG A 1 195 ? 9.880 -3.809 -13.412 1.00 91.88 195 ARG A N 1
ATOM 1621 C CA . ARG A 1 195 ? 9.671 -3.012 -12.202 1.00 91.88 195 ARG A CA 1
ATOM 1622 C C . ARG A 1 195 ? 10.485 -3.554 -11.031 1.00 91.88 195 ARG A C 1
ATOM 1624 O O . ARG A 1 195 ? 11.131 -2.769 -10.337 1.00 91.88 195 ARG A O 1
ATOM 1631 N N . ASP A 1 196 ? 10.426 -4.863 -10.806 1.00 92.38 196 ASP A N 1
ATOM 1632 C CA . ASP A 1 196 ? 11.110 -5.500 -9.682 1.00 92.38 196 ASP A CA 1
ATOM 1633 C C . ASP A 1 196 ? 12.638 -5.402 -9.862 1.00 92.38 196 ASP A C 1
ATOM 1635 O O . ASP A 1 196 ? 13.334 -5.025 -8.919 1.00 92.38 196 ASP A O 1
ATOM 1639 N N . PHE A 1 197 ? 13.142 -5.569 -11.092 1.00 93.94 197 PHE A N 1
ATOM 1640 C CA . PHE A 1 197 ? 14.552 -5.362 -11.435 1.00 93.94 197 PHE A CA 1
ATOM 1641 C C . PHE A 1 197 ? 15.024 -3.920 -11.178 1.00 93.94 197 PHE A C 1
ATOM 1643 O O . PHE A 1 197 ? 16.041 -3.707 -10.515 1.00 93.94 197 PHE A O 1
ATOM 1650 N N . ILE A 1 198 ? 14.281 -2.910 -11.650 1.00 93.38 198 ILE A N 1
ATOM 1651 C CA . ILE A 1 198 ? 14.618 -1.492 -11.420 1.00 93.38 198 ILE A CA 1
ATOM 1652 C C . ILE A 1 198 ? 14.638 -1.180 -9.917 1.00 93.38 198 ILE A C 1
ATOM 1654 O O . ILE A 1 198 ? 15.539 -0.495 -9.438 1.00 93.38 198 ILE A O 1
ATOM 1658 N N . LEU A 1 199 ? 13.660 -1.687 -9.160 1.00 93.31 199 LEU A N 1
ATOM 1659 C CA . LEU A 1 199 ? 13.601 -1.479 -7.714 1.00 93.31 199 LEU A CA 1
ATOM 1660 C C . LEU A 1 199 ? 14.799 -2.082 -6.985 1.00 93.31 199 LEU A C 1
ATOM 1662 O O . LEU A 1 199 ? 15.415 -1.398 -6.169 1.00 93.31 199 LEU A O 1
ATOM 1666 N N . GLN A 1 200 ? 15.122 -3.344 -7.267 1.00 93.94 200 GLN A N 1
ATOM 1667 C CA . GLN A 1 200 ? 16.238 -4.037 -6.628 1.00 93.94 200 GLN A CA 1
ATOM 1668 C C . GLN A 1 200 ? 17.581 -3.378 -6.967 1.00 93.94 200 GLN A C 1
ATOM 1670 O O . GLN A 1 200 ? 18.386 -3.131 -6.071 1.00 93.94 200 GLN A O 1
ATOM 1675 N N . THR A 1 201 ? 17.811 -3.041 -8.238 1.00 92.50 201 THR A N 1
ATOM 1676 C CA . THR A 1 201 ? 19.074 -2.432 -8.691 1.00 92.50 201 THR A CA 1
ATOM 1677 C C . THR A 1 201 ? 19.301 -1.038 -8.108 1.00 92.50 201 THR A C 1
ATOM 1679 O O . THR A 1 201 ? 20.406 -0.731 -7.656 1.00 92.50 201 THR A O 1
ATOM 1682 N N . GLU A 1 202 ? 18.272 -0.192 -8.050 1.00 92.69 202 GLU A N 1
ATOM 1683 C CA . GLU A 1 202 ? 18.371 1.137 -7.429 1.00 92.69 202 GL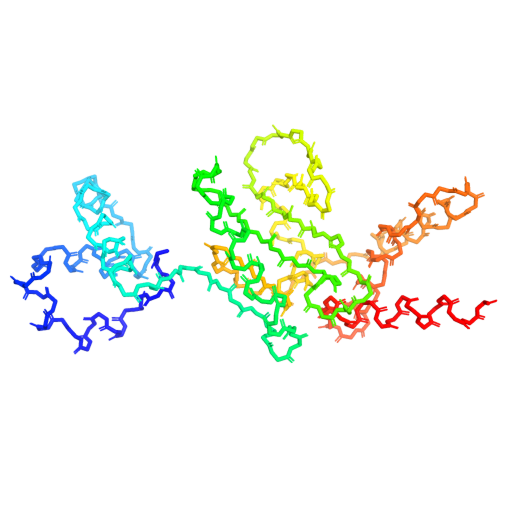U A CA 1
ATOM 1684 C C . GLU A 1 202 ? 18.533 1.046 -5.907 1.00 92.69 202 GLU A C 1
ATOM 1686 O O . GLU A 1 202 ? 19.328 1.788 -5.320 1.00 92.69 202 GLU A O 1
ATOM 1691 N N . TYR A 1 203 ? 17.861 0.083 -5.270 1.00 93.00 203 TYR A N 1
ATOM 1692 C CA . TYR A 1 203 ? 18.024 -0.151 -3.842 1.00 93.00 203 TYR A CA 1
ATOM 1693 C C . TYR A 1 203 ? 19.437 -0.634 -3.495 1.00 93.00 203 TYR A C 1
ATOM 1695 O O . TYR A 1 203 ? 20.068 -0.064 -2.613 1.00 93.00 203 TYR A O 1
ATOM 1703 N N . VAL A 1 204 ? 19.987 -1.617 -4.209 1.00 91.19 204 VAL A N 1
ATOM 1704 C CA . VAL A 1 204 ? 21.334 -2.135 -3.913 1.00 91.19 204 VAL A CA 1
ATOM 1705 C C . VAL A 1 204 ? 22.429 -1.127 -4.259 1.00 91.19 204 VAL A C 1
ATOM 1707 O O . VAL A 1 204 ? 23.398 -1.000 -3.516 1.00 91.19 204 VAL A O 1
ATOM 1710 N N . SER A 1 205 ? 22.274 -0.362 -5.341 1.00 88.44 205 SER A N 1
ATOM 1711 C CA . SER A 1 205 ? 23.300 0.603 -5.757 1.00 88.44 205 SER A CA 1
ATOM 1712 C C . SER A 1 205 ? 23.351 1.869 -4.899 1.00 88.44 205 SER A C 1
ATOM 1714 O O . SER A 1 205 ? 24.434 2.418 -4.699 1.00 88.44 205 SER A O 1
ATOM 1716 N N . LYS A 1 206 ? 22.205 2.364 -4.412 1.00 85.56 206 LYS A N 1
ATOM 1717 C CA . LYS A 1 206 ? 22.113 3.679 -3.744 1.00 85.56 206 LYS A CA 1
ATOM 1718 C C . LYS A 1 206 ? 21.450 3.635 -2.372 1.00 85.56 206 LYS A C 1
ATOM 1720 O O . LYS A 1 206 ? 21.341 4.676 -1.731 1.00 85.56 206 LYS A O 1
ATOM 1725 N N . SER A 1 207 ? 20.972 2.471 -1.927 1.00 85.31 207 SER A N 1
ATOM 1726 C CA . SER A 1 207 ? 20.092 2.339 -0.753 1.00 85.31 207 SER A CA 1
ATOM 1727 C C . SER A 1 207 ? 18.827 3.202 -0.859 1.00 85.31 207 SER A C 1
ATOM 1729 O O . SER A 1 207 ? 18.277 3.654 0.143 1.00 85.31 207 SER A O 1
ATOM 1731 N N . VAL A 1 208 ? 18.354 3.449 -2.088 1.00 88.12 208 VAL A N 1
ATOM 1732 C CA . VAL A 1 208 ? 17.167 4.268 -2.356 1.00 88.12 208 VAL A CA 1
ATOM 1733 C C . VAL A 1 208 ? 15.997 3.369 -2.717 1.00 88.12 208 VAL A C 1
ATOM 1735 O O . VAL A 1 208 ? 16.039 2.619 -3.688 1.00 88.12 208 VAL A O 1
ATOM 1738 N N . ILE A 1 209 ? 14.905 3.495 -1.969 1.00 92.12 209 ILE A N 1
ATOM 1739 C CA . ILE A 1 209 ? 13.624 2.903 -2.347 1.00 92.12 209 ILE A CA 1
ATOM 1740 C C . ILE A 1 209 ? 12.907 3.917 -3.229 1.00 92.12 209 ILE A C 1
ATOM 1742 O O . ILE A 1 209 ? 12.418 4.935 -2.736 1.00 92.12 209 ILE A O 1
ATOM 1746 N N . LEU A 1 210 ? 12.835 3.650 -4.530 1.00 92.56 210 LEU A N 1
ATOM 1747 C CA . LEU A 1 210 ? 12.130 4.531 -5.456 1.00 92.56 210 LEU A CA 1
ATOM 1748 C C . LEU A 1 210 ? 10.640 4.592 -5.121 1.00 92.56 210 LEU A C 1
ATOM 1750 O O . LEU A 1 210 ? 10.004 3.561 -4.903 1.00 92.56 210 LEU A O 1
ATOM 1754 N N . ASN A 1 211 ? 10.057 5.787 -5.136 1.00 93.12 211 ASN A N 1
ATOM 1755 C CA . ASN A 1 211 ? 8.609 5.947 -5.048 1.00 93.12 211 ASN A CA 1
ATOM 1756 C C . ASN A 1 211 ? 7.924 5.610 -6.396 1.00 93.12 211 ASN A C 1
ATOM 1758 O O . ASN A 1 211 ? 8.586 5.544 -7.438 1.00 93.12 211 ASN A O 1
ATOM 1762 N N . PRO A 1 212 ? 6.587 5.442 -6.426 1.00 92.62 212 PRO A N 1
ATOM 1763 C CA . PRO A 1 212 ? 5.872 5.029 -7.635 1.00 92.62 212 PRO A CA 1
ATOM 1764 C C . PRO A 1 212 ? 6.024 5.996 -8.815 1.00 92.62 212 PRO A C 1
ATOM 1766 O O . PRO A 1 212 ? 6.008 5.574 -9.969 1.00 92.62 212 PRO A O 1
ATOM 1769 N N . LYS A 1 213 ? 6.193 7.295 -8.541 1.00 93.94 213 LYS A N 1
ATOM 1770 C CA . LYS A 1 213 ? 6.398 8.311 -9.577 1.00 93.94 213 LYS A CA 1
ATOM 1771 C C . LYS A 1 213 ? 7.796 8.206 -10.185 1.00 93.94 213 LYS A C 1
ATOM 1773 O O . LYS A 1 213 ? 7.919 8.219 -11.401 1.00 93.94 213 LYS A O 1
ATOM 1778 N N . GLN A 1 214 ? 8.826 8.029 -9.360 1.00 94.12 214 GLN A N 1
ATOM 1779 C CA . GLN A 1 214 ? 10.199 7.820 -9.827 1.00 94.12 214 GLN A CA 1
ATOM 1780 C C . GLN A 1 214 ? 10.317 6.552 -10.678 1.00 94.12 214 GLN A C 1
ATOM 1782 O O . GLN A 1 214 ? 10.934 6.591 -11.739 1.00 94.12 214 GLN A O 1
ATOM 1787 N N . LEU A 1 215 ? 9.682 5.451 -10.256 1.00 92.06 215 LEU A N 1
ATOM 1788 C CA . LEU A 1 215 ? 9.617 4.226 -11.059 1.00 92.06 215 LEU A CA 1
ATOM 1789 C C . LEU A 1 215 ? 8.954 4.463 -12.415 1.00 92.06 215 LEU A C 1
ATOM 1791 O O . LEU A 1 215 ? 9.481 4.032 -13.440 1.00 92.06 215 LEU A O 1
ATOM 1795 N N . TYR A 1 216 ? 7.820 5.167 -12.423 1.00 91.19 216 TYR A N 1
ATOM 1796 C CA . TYR A 1 216 ? 7.125 5.524 -13.655 1.00 91.19 216 TYR A CA 1
ATOM 1797 C C . TYR A 1 216 ? 8.017 6.354 -14.591 1.00 91.19 216 TYR A C 1
ATOM 1799 O O . TYR A 1 216 ? 8.139 6.031 -15.771 1.00 91.19 216 TYR A O 1
ATOM 1807 N N . ASP A 1 217 ? 8.690 7.376 -14.060 1.00 91.31 217 ASP A N 1
ATOM 1808 C CA . ASP A 1 217 ? 9.558 8.258 -14.840 1.00 91.31 217 ASP A CA 1
ATOM 1809 C C . ASP A 1 217 ? 10.771 7.504 -15.423 1.00 91.31 217 ASP A C 1
ATOM 1811 O O . ASP A 1 217 ? 11.162 7.751 -16.566 1.00 91.31 217 ASP A O 1
ATOM 1815 N N . ILE A 1 218 ? 11.354 6.553 -14.681 1.00 91.56 218 ILE A N 1
ATOM 1816 C CA . ILE A 1 218 ? 12.439 5.693 -15.181 1.00 91.56 218 ILE A CA 1
ATOM 1817 C C . ILE A 1 218 ? 11.926 4.766 -16.288 1.00 91.56 218 ILE A C 1
ATOM 1819 O O . ILE A 1 218 ? 12.543 4.711 -17.353 1.00 91.56 218 ILE A O 1
ATOM 1823 N N . LYS A 1 219 ? 10.785 4.094 -16.081 1.00 87.81 219 LYS A N 1
ATOM 1824 C CA . LYS A 1 219 ? 10.168 3.214 -17.089 1.00 87.81 219 LYS A CA 1
ATOM 1825 C C . LYS A 1 219 ? 9.908 3.971 -18.394 1.00 87.81 219 LYS A C 1
ATOM 1827 O O . LYS A 1 219 ? 10.318 3.523 -19.459 1.00 87.81 219 LYS A O 1
ATOM 1832 N N . GLU A 1 220 ? 9.302 5.154 -18.320 1.00 87.25 220 GLU A N 1
ATOM 1833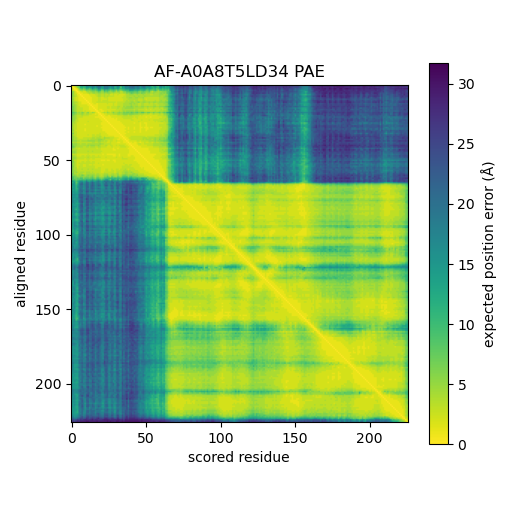 C CA . GLU A 1 220 ? 9.044 6.004 -19.492 1.00 87.25 220 GLU A CA 1
ATOM 1834 C C . GLU A 1 220 ? 10.327 6.420 -20.217 1.00 87.25 220 GLU A C 1
ATOM 1836 O O . GLU A 1 220 ? 10.361 6.466 -21.445 1.00 87.25 220 GLU A O 1
ATOM 1841 N N . ARG A 1 221 ? 11.399 6.725 -19.476 1.00 88.44 221 ARG A N 1
ATOM 1842 C CA . ARG A 1 221 ? 12.694 7.070 -20.078 1.00 88.44 221 ARG A CA 1
ATOM 1843 C C . ARG A 1 221 ? 13.320 5.901 -20.829 1.00 88.44 221 ARG A C 1
ATOM 1845 O O . ARG A 1 221 ? 13.960 6.144 -21.847 1.00 88.44 221 ARG A O 1
ATOM 1852 N N . LEU A 1 222 ? 13.161 4.677 -20.327 1.00 84.00 222 LEU A N 1
ATOM 1853 C CA . LEU A 1 222 ? 13.649 3.472 -20.999 1.00 84.00 222 LEU A CA 1
ATOM 1854 C C . LEU A 1 222 ? 12.854 3.197 -22.279 1.00 84.00 222 LEU A C 1
ATOM 1856 O O . LEU A 1 222 ? 13.452 2.914 -23.308 1.00 84.00 222 LEU A O 1
ATOM 1860 N N . LEU A 1 223 ? 11.531 3.378 -22.242 1.00 79.19 223 LEU A N 1
ATOM 1861 C CA . LEU A 1 223 ? 10.661 3.147 -23.400 1.00 79.19 223 LEU A CA 1
ATOM 1862 C C . LEU A 1 223 ? 10.843 4.176 -24.527 1.00 79.19 223 LEU A C 1
ATOM 1864 O O . LEU A 1 223 ? 10.638 3.837 -25.681 1.00 79.19 223 LEU A O 1
ATOM 1868 N N . ARG A 1 224 ? 11.229 5.422 -24.217 1.00 74.31 224 ARG A N 1
ATOM 1869 C CA . ARG A 1 224 ? 11.451 6.485 -25.224 1.00 74.31 224 ARG A CA 1
ATOM 1870 C C . ARG A 1 224 ? 12.801 6.423 -25.938 1.00 74.31 224 ARG A C 1
ATOM 1872 O O . ARG A 1 224 ? 13.039 7.231 -26.830 1.00 74.31 224 ARG A O 1
ATOM 1879 N N . LYS A 1 225 ? 13.722 5.581 -25.467 1.00 56.28 225 LYS A N 1
ATOM 1880 C CA . LYS A 1 225 ? 15.045 5.402 -26.083 1.00 56.28 225 LYS A CA 1
ATOM 1881 C C . LYS A 1 225 ? 15.067 4.303 -27.153 1.00 56.28 225 LYS A C 1
ATOM 1883 O O . LYS A 1 225 ? 16.124 4.093 -27.740 1.00 56.28 225 LYS A O 1
ATOM 1888 N N . ASN A 1 226 ? 13.918 3.679 -27.400 1.00 43.91 226 ASN A N 1
ATOM 1889 C CA . ASN A 1 226 ? 13.626 2.805 -28.533 1.00 43.91 226 ASN A CA 1
ATOM 1890 C C . ASN A 1 226 ? 12.637 3.511 -29.467 1.00 43.91 226 ASN A C 1
ATOM 1892 O O . ASN A 1 226 ? 12.629 3.156 -30.662 1.00 43.91 226 ASN A O 1
#

Solvent-accessible surface area (backbone atoms only — not comparable to full-atom values): 12855 Å² total; per-residue (Å²): 117,77,83,84,53,55,64,66,61,51,62,79,41,38,81,69,37,40,82,73,77,34,50,66,69,52,50,52,49,49,48,40,50,72,72,68,46,88,68,54,76,66,52,45,50,47,39,65,72,51,48,51,54,50,54,50,51,52,30,58,74,70,68,54,64,63,61,36,70,32,44,60,93,61,39,39,67,78,40,48,58,51,49,55,55,50,52,56,57,46,41,70,75,43,70,92,49,49,40,36,36,37,49,57,36,40,61,39,88,86,44,72,53,40,49,31,44,36,43,32,94,62,95,58,84,60,52,72,62,86,53,34,38,40,42,59,39,53,59,69,50,69,79,33,72,68,42,47,14,38,52,45,38,24,46,21,64,48,88,78,79,79,73,92,80,79,93,79,53,72,66,58,53,52,50,34,46,53,52,26,51,50,26,54,76,70,73,45,91,32,65,66,36,49,51,52,40,53,48,51,52,42,26,73,76,68,74,40,79,54,34,48,64,56,52,50,53,52,53,53,56,60,61,70,74,110

Sequence (226 aa):
MENCLNLEMIERNESLLVGRIFTKMQINILKKKLQKKKLDSNERTYYYKFIKPKIRAMMAFFNISEINVKGKESIKENRLEKAIKIVRKLEQKHKGKKIIISGSFLFNKKYNDIDIFIFTKYDKEDYQKGKVHVTFLPESALDSLFFSSLCQISVSNFNYALKDNFTVELSDIIQTYELLINTILNEEDYEKNLRDFILQTEYVSKSVILNPKQLYDIKERLLRKN

Secondary structure (DSSP, 8-state):
-TTS--HHHHHHTHHHHBTTTB-HHHHHHHHHHHTTPPP-HHHHHHIIIIIHHHHHHHHHHTT----EEESGGGS-HHHHHHHHHHHHHHHHHSTT-EEEEESGGGT-SS---EEEEEEESS----EEETTEEEEEEEGGGGGSHHHHHHHTSEEESS--PPP------HHHHHHHHHHHHHHHHTT---HHHHHHHHHHHHHHHHS----HHHHHHHHHHHHTT-

Radius of gyration: 21.07 Å; Cα contacts (8 Å, |Δi|>4): 276; chains: 1; bounding box: 41×33×63 Å

Mean predicted aligned error: 10.54 Å

pLDDT: mean 87.87, std 9.5, range [43.91, 96.38]

Nearest PDB structures (foldseek):
  7ae9-assembly1_E  TM=5.323E-01  e=3.926E-01  Aphanizomenon flos-aquae 2012/KM1/D3
  8snb-assembly1_3E  TM=3.727E-01  e=2.910E-01  Strongylocentrotus purpuratus
  1s7j-assembly2_B  TM=3.855E-01  e=5.476E+00  Enterococcus faecalis V583

Foldseek 3Di:
DLVVDALVNCVVCVVVCDPPQDPPLLSVLNNCVNVVHDDDPVSVCCCVVRVVVSVVVVCVVVVVQLKDFAPVVQFDPVLLVVQQVVQVVVCVVVPPWKKKWFADSGRPPPQDAIEMETEDCDDDDWDDDPSYTYHYDHPCCLVDLVVLQRVNGMIIRDDRDRDLDDDDDPVNLVVLVVVLVVCVVVVHPSVVSLLVNVQSVCCVVPVDSHHNVRSVVVVVVVVVVD